Protein AF-A0A1Y0ESH5-F1 (afdb_monomer_lite)

Sequence (210 aa):
MLKWALSPWRKRRAARRKAGRTADYRLARDRNHALALAHPMAFHAVAGGFADRPLMQLDDGLVQLLRPLTLHHFGLRTDLSESAIHQQLPRLVKTRWFSQDLDQLTPADAPRDAMAFACARAAFFVRCAALLGWIDEALQWEVLALNASRARDCFSSWDDFAHAYVRGRNQWVDAGRSDALGHRIQDADLAKWLQAGWHPWGKWRWDEGR

pLDDT: mean 84.71, std 16.87, range [34.91, 98.25]

Foldseek 3Di:
DDDPPPDPVVVVVVVVQLQQFVVQQDDPQLLSLLLLLQQVLCSQQPRRALRNDPEDQDDPVSCVRLQCQLCVQLVHHSPDDLVVLLVPVLVSLQPPLQCGQVVPDDPPDDNLLLLSQSLNVSSVSLSSCVNNVSDDPVSSVVSSSVSLVSLVVSAPWLLRSLVSPLSSVVVCVVVVHDDPRDDRDDVVVS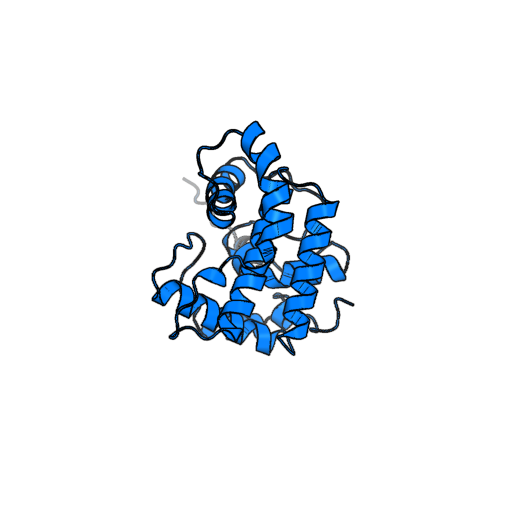VCQLCDCGRCRNNPTSPSSD

Secondary structure (DSSP, 8-state):
-------HHHHHHHHHHHS--GGG--S-HHHHHHHHTTHHHHHHH-SS-TTT-S-----HHHHHHHHHHHHHHTT--TT--HHHHHHHHHHHHHHHTTTTTTTT--TTS-HHHHHHHHHHHHHHHHHHHHHTTSS-HHHHHHHHHHHHHHHHHH-SSHHHHHHHHHHHHHHHHHTT---TT--PPPHHHHHHHHH-TTSHHHHS-GGGG-

Radius of gyration: 17.49 Å; chains: 1; bounding box: 47×38×56 Å

Organism: NCBI:txid1082851

Structure (mmCIF, N/CA/C/O backbone):
data_AF-A0A1Y0ESH5-F1
#
_entry.id   AF-A0A1Y0ESH5-F1
#
loop_
_atom_site.group_PDB
_atom_site.id
_atom_site.type_symbol
_atom_site.label_atom_id
_atom_site.label_alt_id
_atom_site.label_comp_id
_atom_site.label_asym_id
_atom_site.label_entity_id
_atom_site.label_seq_id
_atom_site.pdbx_PDB_ins_code
_atom_site.Cartn_x
_atom_site.Cartn_y
_atom_site.Cartn_z
_atom_site.occupancy
_atom_site.B_iso_or_equiv
_atom_site.auth_seq_id
_atom_site.auth_comp_id
_atom_site.auth_asym_id
_atom_site.auth_atom_id
_atom_site.pdbx_PDB_model_num
ATOM 1 N N . MET A 1 1 ? 31.189 1.566 38.622 1.00 36.16 1 MET A N 1
ATOM 2 C CA . MET A 1 1 ? 30.515 1.722 37.310 1.00 36.16 1 MET A CA 1
ATOM 3 C C . MET A 1 1 ? 30.591 0.406 36.535 1.00 36.16 1 MET A C 1
ATOM 5 O O . MET A 1 1 ? 31.599 0.149 35.892 1.00 36.16 1 MET A O 1
ATOM 9 N N . LEU A 1 2 ? 29.572 -0.458 36.621 1.00 34.91 2 LEU A N 1
ATOM 10 C CA . LEU A 1 2 ? 29.529 -1.723 35.869 1.00 34.91 2 LEU A CA 1
ATOM 11 C C . LEU A 1 2 ? 28.805 -1.504 34.530 1.00 34.91 2 LEU A C 1
ATOM 13 O O . LEU A 1 2 ? 27.587 -1.333 34.496 1.00 34.91 2 LEU A O 1
ATOM 17 N N . LYS A 1 3 ? 29.552 -1.496 33.420 1.00 35.03 3 LYS A N 1
ATOM 18 C CA . LYS A 1 3 ? 28.986 -1.481 32.064 1.00 35.03 3 LYS A CA 1
ATOM 19 C C . LYS A 1 3 ? 28.459 -2.881 31.737 1.00 35.03 3 LYS A C 1
ATOM 21 O O . LYS A 1 3 ? 29.236 -3.787 31.451 1.00 35.03 3 LYS A O 1
ATOM 26 N N . TRP A 1 4 ? 27.141 -3.063 31.769 1.00 41.31 4 TRP A N 1
ATOM 27 C CA . TRP A 1 4 ? 26.486 -4.281 31.289 1.00 41.31 4 TRP A CA 1
ATOM 28 C C . TRP A 1 4 ? 26.643 -4.402 29.767 1.00 41.31 4 TRP A C 1
ATOM 30 O O . TRP A 1 4 ? 25.851 -3.868 28.990 1.00 41.31 4 TRP A O 1
ATOM 40 N N . ALA A 1 5 ? 27.668 -5.124 29.317 1.00 49.03 5 ALA A N 1
ATOM 41 C CA . ALA A 1 5 ? 27.760 -5.571 27.936 1.00 49.03 5 ALA A CA 1
ATOM 42 C C . ALA A 1 5 ? 26.697 -6.658 27.701 1.00 49.03 5 ALA A C 1
ATOM 44 O O . ALA A 1 5 ? 26.847 -7.805 28.118 1.00 49.03 5 ALA A O 1
ATOM 45 N N . LEU A 1 6 ? 25.586 -6.297 27.050 1.00 48.94 6 LEU A N 1
ATOM 46 C CA . LEU A 1 6 ? 24.564 -7.262 26.638 1.00 48.94 6 LEU A CA 1
ATOM 47 C C . LEU A 1 6 ? 25.207 -8.375 25.801 1.00 48.94 6 LEU A C 1
ATOM 49 O O . LEU A 1 6 ? 25.839 -8.094 24.777 1.00 48.94 6 LEU A O 1
ATOM 53 N N . SER A 1 7 ? 25.019 -9.629 26.231 1.00 49.53 7 SER A N 1
ATOM 54 C CA . SER A 1 7 ? 25.640 -10.783 25.581 1.00 49.53 7 SER A CA 1
ATOM 55 C C . SER A 1 7 ? 25.286 -10.843 24.084 1.00 49.53 7 SER A C 1
ATOM 57 O O . SER A 1 7 ? 24.174 -10.459 23.688 1.00 49.53 7 SER A O 1
ATOM 59 N N . PRO A 1 8 ? 26.183 -11.363 23.227 1.00 50.06 8 PRO A N 1
ATOM 60 C CA . PRO A 1 8 ? 25.947 -11.496 21.787 1.00 50.06 8 PRO A CA 1
ATOM 61 C C . PRO A 1 8 ? 24.644 -12.233 21.441 1.00 50.06 8 PRO A C 1
ATOM 63 O O . PRO A 1 8 ? 24.054 -11.997 20.389 1.00 50.06 8 PRO A O 1
ATOM 66 N N . TRP A 1 9 ? 24.164 -13.099 22.337 1.00 39.28 9 TRP A N 1
ATOM 67 C CA . TRP A 1 9 ? 22.899 -13.814 22.200 1.00 39.28 9 TRP A CA 1
ATOM 68 C C . TRP A 1 9 ? 21.677 -12.910 22.418 1.00 39.28 9 TRP A C 1
ATOM 70 O O . TRP A 1 9 ? 20.707 -13.007 21.669 1.00 39.28 9 TRP A O 1
ATOM 80 N N . ARG A 1 10 ? 21.732 -11.964 23.368 1.00 44.75 10 ARG A N 1
ATOM 81 C CA . ARG A 1 10 ? 20.676 -10.954 23.562 1.00 44.75 10 ARG A CA 1
ATOM 82 C C . ARG A 1 10 ? 20.655 -9.930 22.428 1.00 44.75 10 ARG A C 1
ATOM 84 O O . ARG A 1 10 ? 19.570 -9.574 21.985 1.00 44.75 10 ARG A O 1
ATOM 91 N N . LYS A 1 11 ? 21.818 -9.543 21.887 1.00 47.09 11 LYS A N 1
ATOM 92 C CA . LYS A 1 11 ? 21.907 -8.714 20.667 1.00 47.09 11 LYS A CA 1
ATOM 93 C C . LYS A 1 11 ? 21.340 -9.438 19.446 1.00 47.09 11 LYS A C 1
ATOM 95 O O . LYS A 1 11 ? 20.522 -8.866 18.737 1.00 47.09 11 LYS A O 1
ATOM 100 N N . ARG A 1 12 ? 21.672 -10.723 19.255 1.00 45.28 12 ARG A N 1
ATOM 101 C CA . ARG A 1 12 ? 21.051 -11.566 18.220 1.00 45.28 12 ARG A CA 1
ATOM 102 C C . ARG A 1 12 ? 19.547 -11.704 18.436 1.00 45.28 12 ARG A C 1
ATOM 104 O O . ARG A 1 12 ? 18.806 -11.571 17.482 1.00 45.28 12 ARG A O 1
ATOM 111 N N . ARG A 1 13 ? 19.059 -11.908 19.660 1.00 37.94 13 ARG A N 1
ATOM 112 C CA . ARG A 1 13 ? 17.619 -12.003 19.964 1.00 37.94 13 ARG A CA 1
ATOM 113 C C . ARG A 1 13 ? 16.874 -10.672 19.775 1.00 37.94 13 ARG A C 1
ATOM 115 O O . ARG A 1 13 ? 15.749 -10.689 19.293 1.00 37.94 13 ARG A O 1
ATOM 122 N N . ALA A 1 14 ? 17.496 -9.538 20.092 1.00 41.44 14 ALA A N 1
ATOM 123 C CA . ALA A 1 14 ? 16.955 -8.203 19.838 1.00 41.44 14 ALA A CA 1
ATOM 124 C C . ALA A 1 14 ? 16.938 -7.873 18.335 1.00 41.44 14 ALA A C 1
ATOM 126 O O . ALA A 1 14 ? 15.909 -7.453 17.823 1.00 41.44 14 ALA A O 1
ATOM 127 N N . ALA A 1 15 ? 18.013 -8.183 17.602 1.00 41.38 15 ALA A N 1
ATOM 128 C CA . ALA A 1 15 ? 18.045 -8.117 16.138 1.00 41.38 15 ALA A CA 1
ATOM 129 C C . ALA A 1 15 ? 17.024 -9.077 15.502 1.00 41.38 15 ALA A C 1
ATOM 131 O O . ALA A 1 15 ? 16.392 -8.756 14.504 1.00 41.38 15 ALA A O 1
ATOM 132 N N . ARG A 1 16 ? 16.793 -10.240 16.126 1.00 42.62 16 ARG A N 1
ATOM 133 C CA . ARG A 1 16 ? 15.784 -11.216 15.708 1.00 42.62 16 ARG A CA 1
ATOM 134 C C . ARG A 1 16 ? 14.344 -10.764 15.987 1.00 42.62 16 ARG A C 1
ATOM 136 O O . ARG A 1 16 ? 13.496 -11.130 15.184 1.00 42.62 16 ARG A O 1
ATOM 143 N N . ARG A 1 17 ? 14.090 -9.991 17.056 1.00 45.50 17 ARG A N 1
ATOM 144 C CA . ARG A 1 17 ? 12.809 -9.301 17.346 1.00 45.50 17 ARG A CA 1
ATOM 145 C C . ARG A 1 17 ? 12.574 -8.088 16.444 1.00 45.50 17 ARG A C 1
ATOM 147 O O . ARG A 1 17 ? 11.432 -7.705 16.261 1.00 45.50 17 ARG A O 1
ATOM 154 N N . LYS A 1 18 ? 13.641 -7.495 15.900 1.00 46.09 18 LYS A N 1
ATOM 155 C CA . LYS A 1 18 ? 13.567 -6.421 14.901 1.00 46.09 18 LYS A CA 1
ATOM 156 C C . LYS A 1 18 ? 13.309 -6.941 13.485 1.00 46.09 18 LYS A C 1
ATOM 158 O O . LYS A 1 18 ? 12.949 -6.162 12.619 1.00 46.09 18 LYS A O 1
ATOM 163 N N . ALA A 1 19 ? 13.502 -8.240 13.248 1.00 43.22 19 ALA A N 1
ATOM 164 C CA . ALA A 1 19 ? 13.081 -8.867 12.007 1.00 43.22 19 ALA A CA 1
ATOM 165 C C . ALA A 1 19 ? 11.552 -8.991 12.043 1.00 43.22 19 ALA A C 1
ATOM 167 O O . ALA A 1 19 ? 11.063 -9.855 12.761 1.00 43.22 19 ALA A O 1
ATOM 168 N N . GLY A 1 20 ? 10.832 -8.137 11.311 1.00 51.59 20 GLY A N 1
ATOM 169 C CA . GLY A 1 20 ? 9.452 -8.391 10.908 1.00 51.59 20 GLY A CA 1
ATOM 170 C C . GLY A 1 20 ? 9.449 -9.639 10.034 1.00 51.59 20 GLY A C 1
ATOM 171 O O . GLY A 1 20 ? 9.825 -9.581 8.869 1.00 51.59 20 GLY A O 1
ATOM 172 N N . ARG A 1 21 ? 9.170 -10.804 10.612 1.00 68.50 21 ARG A N 1
ATOM 173 C CA . ARG A 1 21 ? 9.252 -12.081 9.891 1.00 68.50 21 ARG A CA 1
ATOM 174 C C . ARG A 1 21 ? 7.883 -12.462 9.375 1.00 68.50 21 ARG A C 1
ATOM 176 O O . ARG A 1 21 ? 6.865 -12.094 9.945 1.00 68.50 21 ARG A O 1
ATOM 183 N N . THR A 1 22 ? 7.860 -13.402 8.443 1.00 73.31 22 THR A N 1
ATOM 184 C CA . THR A 1 22 ? 6.682 -14.244 8.182 1.00 73.31 22 THR A CA 1
ATOM 185 C C . THR A 1 22 ? 6.046 -14.852 9.445 1.00 73.31 22 THR A C 1
ATOM 187 O O . THR A 1 22 ? 4.876 -15.198 9.412 1.00 73.31 22 THR A O 1
ATOM 190 N N . ALA A 1 23 ? 6.772 -14.964 10.567 1.00 74.00 23 ALA A N 1
ATOM 191 C CA . ALA A 1 23 ? 6.237 -15.416 11.859 1.00 74.00 23 ALA A CA 1
ATOM 192 C C . ALA A 1 23 ? 5.317 -14.395 12.566 1.00 74.00 23 ALA A C 1
ATOM 194 O O . ALA A 1 23 ? 4.588 -14.768 13.489 1.00 74.00 23 ALA A O 1
ATOM 195 N N . ASP A 1 24 ? 5.360 -13.131 12.143 1.00 77.00 24 ASP A N 1
ATOM 196 C CA . ASP A 1 24 ? 4.517 -12.056 12.669 1.00 77.00 24 ASP A CA 1
ATOM 197 C C . ASP A 1 24 ? 3.198 -11.946 11.896 1.00 77.00 24 ASP A C 1
ATOM 199 O O . ASP A 1 24 ? 2.354 -11.143 12.255 1.00 77.00 24 ASP A O 1
ATOM 203 N N . TYR A 1 25 ? 3.005 -12.751 10.849 1.00 83.62 25 TYR A N 1
ATOM 204 C CA . TYR A 1 25 ? 1.760 -12.842 10.096 1.00 83.62 25 TYR A CA 1
ATOM 205 C C . TYR A 1 25 ? 0.882 -13.935 10.696 1.00 83.62 25 TYR A C 1
ATOM 207 O O . TYR A 1 25 ? 1.093 -15.124 10.448 1.00 83.62 25 TYR A O 1
ATOM 215 N N . ARG A 1 26 ? -0.083 -13.532 11.526 1.00 84.06 26 ARG A N 1
ATOM 216 C CA . ARG A 1 26 ? -0.935 -14.452 12.302 1.00 84.06 26 ARG A CA 1
ATOM 217 C C . ARG A 1 26 ? -2.421 -14.352 11.965 1.00 84.06 26 ARG A C 1
ATOM 219 O O . ARG A 1 26 ? -3.248 -14.903 12.685 1.00 84.06 26 ARG A O 1
ATOM 226 N N . LEU A 1 27 ? -2.767 -13.657 10.883 1.00 86.88 27 LEU A N 1
ATOM 227 C CA . LEU A 1 27 ? -4.141 -13.569 10.391 1.00 86.88 27 LEU A CA 1
ATOM 228 C C . LEU A 1 27 ? -4.463 -14.734 9.442 1.00 86.88 27 LEU A C 1
ATOM 230 O O . LEU A 1 27 ? -3.626 -15.606 9.192 1.00 86.88 27 LEU A O 1
ATOM 234 N N . ALA A 1 28 ? -5.681 -14.735 8.899 1.00 90.44 28 ALA A N 1
ATOM 235 C CA . ALA A 1 28 ? -6.048 -15.611 7.791 1.00 90.44 28 ALA A CA 1
ATOM 236 C C . ALA A 1 28 ? -5.108 -15.407 6.586 1.00 90.44 28 ALA A C 1
ATOM 238 O O . ALA A 1 28 ? -4.476 -14.357 6.431 1.00 90.44 28 ALA A O 1
ATOM 239 N N . ARG A 1 29 ? -4.964 -16.447 5.760 1.00 90.38 29 ARG A N 1
ATOM 240 C CA . ARG A 1 29 ? -3.934 -16.502 4.714 1.00 90.38 29 ARG A CA 1
ATOM 241 C C . ARG A 1 29 ? -4.090 -15.386 3.677 1.00 90.38 29 ARG A C 1
ATOM 243 O O . ARG A 1 29 ? -3.109 -14.725 3.353 1.00 90.38 29 ARG A O 1
ATOM 250 N N . ASP A 1 30 ? -5.310 -15.155 3.218 1.00 92.06 30 ASP A N 1
ATOM 251 C CA . ASP A 1 30 ? -5.708 -14.068 2.320 1.00 92.06 30 ASP A CA 1
ATOM 252 C C . ASP A 1 30 ? -5.348 -12.684 2.892 1.00 92.06 30 ASP A C 1
ATOM 254 O O . ASP A 1 30 ? -4.693 -11.878 2.228 1.00 92.06 30 ASP A O 1
ATOM 258 N N . ARG A 1 31 ? -5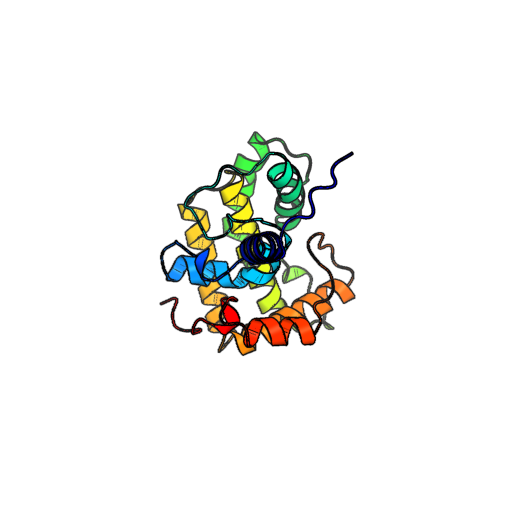.675 -12.439 4.166 1.00 93.38 31 ARG A N 1
ATOM 259 C CA . ARG A 1 31 ? -5.377 -11.189 4.882 1.00 93.38 31 ARG A CA 1
ATOM 260 C C . ARG A 1 31 ? -3.877 -10.963 5.022 1.00 93.38 31 ARG A C 1
ATOM 262 O O . ARG A 1 31 ? -3.377 -9.869 4.764 1.00 93.38 31 ARG A O 1
ATOM 269 N N . ASN A 1 32 ? -3.147 -12.010 5.397 1.00 92.06 32 ASN A N 1
ATOM 270 C CA . ASN A 1 32 ? -1.692 -11.979 5.474 1.00 92.06 32 ASN A CA 1
ATOM 271 C C . ASN A 1 32 ? -1.068 -11.662 4.113 1.00 92.06 32 ASN A C 1
ATOM 273 O O . ASN A 1 32 ? -0.143 -10.857 4.037 1.00 92.06 32 ASN A O 1
ATOM 277 N N . HIS A 1 33 ? -1.589 -12.260 3.043 1.00 93.44 33 HIS A N 1
ATOM 278 C CA . HIS A 1 33 ? -1.112 -12.030 1.687 1.00 93.44 33 HIS A CA 1
ATOM 279 C C . HIS A 1 33 ? -1.371 -10.587 1.226 1.00 93.44 33 HIS A C 1
ATOM 281 O O . HIS A 1 33 ? -0.468 -9.942 0.698 1.00 93.44 33 HIS A O 1
ATOM 287 N N . ALA A 1 34 ? -2.557 -10.038 1.503 1.00 95.56 34 ALA A N 1
ATOM 288 C CA . ALA A 1 34 ? -2.872 -8.639 1.210 1.00 95.56 34 ALA A CA 1
ATOM 289 C C . ALA A 1 34 ? -1.937 -7.667 1.952 1.00 95.56 34 ALA A C 1
ATOM 291 O O . ALA A 1 34 ? -1.430 -6.710 1.369 1.00 95.56 34 ALA A O 1
ATOM 292 N N . LEU A 1 35 ? -1.643 -7.944 3.226 1.00 93.88 35 LEU A N 1
ATOM 293 C CA . LEU A 1 35 ? -0.699 -7.152 4.017 1.00 93.88 35 LEU A CA 1
ATOM 294 C C . LEU A 1 35 ? 0.765 -7.362 3.596 1.00 93.88 35 LEU A C 1
ATOM 296 O O . LEU A 1 35 ? 1.597 -6.478 3.792 1.00 93.88 35 LEU A O 1
ATOM 300 N N . ALA A 1 36 ? 1.123 -8.500 3.004 1.00 94.12 36 ALA A N 1
ATOM 301 C CA . ALA A 1 36 ? 2.486 -8.729 2.528 1.00 94.12 36 ALA A CA 1
ATOM 302 C C . ALA A 1 36 ? 2.904 -7.762 1.414 1.00 94.12 36 ALA A C 1
ATOM 304 O O . ALA A 1 36 ? 4.093 -7.468 1.314 1.00 94.12 36 ALA A O 1
ATOM 305 N N . LEU A 1 37 ? 1.965 -7.183 0.656 1.00 95.69 37 LEU A N 1
ATOM 306 C CA . LEU A 1 37 ? 2.258 -6.125 -0.324 1.00 95.69 37 LEU A CA 1
ATOM 307 C C . LEU A 1 37 ? 2.992 -4.927 0.300 1.00 95.69 37 LEU A C 1
ATOM 309 O O . LEU A 1 37 ? 3.840 -4.315 -0.337 1.00 95.69 37 LEU A O 1
ATOM 313 N N . ALA A 1 38 ? 2.690 -4.610 1.559 1.00 93.75 38 ALA A N 1
ATOM 314 C CA . ALA A 1 38 ? 3.258 -3.481 2.287 1.00 93.75 38 ALA A CA 1
ATOM 315 C C . ALA A 1 38 ? 4.469 -3.852 3.156 1.00 93.75 38 ALA A C 1
ATOM 317 O O . ALA A 1 38 ? 4.925 -3.015 3.937 1.00 93.75 38 ALA A O 1
ATOM 318 N N . HIS A 1 39 ? 4.981 -5.089 3.080 1.00 89.81 39 HIS A N 1
ATOM 319 C CA . HIS A 1 39 ? 5.937 -5.591 4.071 1.00 89.81 39 HIS A CA 1
ATOM 320 C C . HIS A 1 39 ? 7.172 -4.696 4.262 1.00 89.81 39 HIS A C 1
ATOM 322 O O . HIS A 1 39 ? 7.458 -4.375 5.417 1.00 89.81 39 HIS A O 1
ATOM 328 N N . PRO A 1 40 ? 7.870 -4.218 3.210 1.00 87.25 40 PRO A N 1
ATOM 329 C CA . PRO A 1 40 ? 9.021 -3.341 3.419 1.00 87.25 40 PRO A CA 1
ATOM 330 C C . PRO A 1 40 ? 8.657 -2.036 4.132 1.00 87.25 40 PRO A C 1
ATOM 332 O O . PRO A 1 40 ? 9.375 -1.601 5.028 1.00 87.25 40 PRO A O 1
ATOM 335 N N . MET A 1 41 ? 7.507 -1.438 3.809 1.00 86.00 41 MET A N 1
ATOM 336 C CA . MET A 1 41 ? 7.043 -0.215 4.475 1.00 86.00 41 MET A CA 1
ATOM 337 C C . MET A 1 41 ? 6.709 -0.474 5.946 1.00 86.00 41 MET A C 1
ATOM 339 O O . MET A 1 41 ? 7.160 0.250 6.834 1.00 86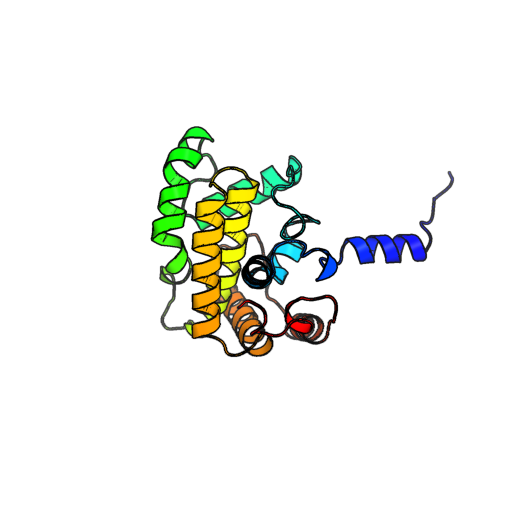.00 41 MET A O 1
ATOM 343 N N . ALA A 1 42 ? 5.962 -1.546 6.213 1.00 81.81 42 ALA A N 1
ATOM 344 C CA . ALA A 1 42 ? 5.594 -1.959 7.560 1.00 81.81 42 ALA A CA 1
ATOM 345 C C . ALA A 1 42 ? 6.820 -2.271 8.423 1.00 81.81 42 ALA A C 1
ATOM 347 O O . ALA A 1 42 ? 6.870 -1.864 9.580 1.00 81.81 42 ALA A O 1
ATOM 348 N N . PHE A 1 43 ? 7.825 -2.933 7.851 1.00 73.38 43 PHE A N 1
ATOM 349 C CA . PHE A 1 43 ? 9.073 -3.269 8.526 1.00 73.38 43 PHE A CA 1
ATOM 350 C C . PHE A 1 43 ? 9.819 -2.031 9.041 1.00 73.38 43 PHE A C 1
ATOM 352 O O . PHE A 1 43 ? 10.376 -2.052 10.140 1.00 73.38 43 PHE A O 1
ATOM 359 N N . HIS A 1 44 ? 9.822 -0.948 8.262 1.00 64.56 44 HIS A N 1
ATOM 360 C CA . HIS A 1 44 ? 10.503 0.288 8.637 1.00 64.56 44 HIS A CA 1
ATOM 361 C C . HIS A 1 44 ? 9.679 1.171 9.580 1.00 64.56 44 HIS A C 1
ATOM 363 O O . HIS A 1 44 ? 10.263 1.846 10.427 1.00 64.56 44 HIS A O 1
ATOM 369 N N . ALA A 1 45 ? 8.350 1.156 9.453 1.00 63.62 45 ALA A N 1
ATOM 370 C CA . ALA A 1 45 ? 7.473 2.111 10.127 1.00 63.62 45 ALA A CA 1
ATOM 371 C C . ALA A 1 45 ? 6.759 1.565 11.375 1.00 63.62 45 ALA A C 1
ATOM 373 O O . ALA A 1 45 ? 6.412 2.340 12.262 1.00 63.62 45 ALA A O 1
ATOM 374 N N . VAL A 1 46 ? 6.509 0.253 11.458 1.00 64.50 46 VAL A N 1
ATOM 375 C CA . VAL A 1 46 ? 5.620 -0.352 12.465 1.00 64.50 46 VAL A CA 1
ATOM 376 C C . VAL A 1 46 ? 6.315 -1.530 13.148 1.00 64.50 46 VAL A C 1
ATOM 378 O O . VAL A 1 46 ? 6.397 -2.637 12.613 1.00 64.50 46 VAL A O 1
ATOM 381 N N . ALA A 1 47 ? 6.784 -1.327 14.379 1.00 60.97 47 ALA A N 1
ATOM 382 C CA . ALA A 1 47 ? 7.385 -2.400 15.163 1.00 60.97 47 ALA A CA 1
ATOM 383 C C . ALA A 1 47 ? 6.311 -3.367 15.709 1.00 60.97 47 ALA A C 1
ATOM 385 O O . ALA A 1 47 ? 5.604 -3.050 16.658 1.00 60.97 47 ALA A O 1
ATOM 386 N N . GLY A 1 48 ? 6.231 -4.580 15.146 1.00 56.25 48 GLY A N 1
ATOM 387 C CA . GLY A 1 48 ? 5.609 -5.740 15.806 1.00 56.25 48 GLY A CA 1
ATOM 388 C C . GLY A 1 48 ? 4.075 -5.810 15.846 1.00 56.25 48 GLY A C 1
ATOM 389 O O . GLY A 1 48 ? 3.545 -6.467 16.736 1.00 56.25 48 GLY A O 1
ATOM 390 N N . GLY A 1 49 ? 3.356 -5.180 14.907 1.00 59.72 49 GLY A N 1
ATOM 391 C CA . GLY A 1 49 ? 1.881 -5.161 14.945 1.00 59.72 49 GLY A CA 1
ATOM 392 C C . GLY A 1 49 ? 1.144 -5.147 13.606 1.00 59.72 49 GLY A C 1
ATOM 393 O O . GLY A 1 49 ? -0.072 -5.317 13.585 1.00 59.72 49 GLY A O 1
ATOM 394 N N . PHE A 1 50 ? 1.847 -4.989 12.481 1.00 75.44 50 PHE A N 1
ATOM 395 C CA . PHE A 1 50 ? 1.197 -4.801 11.180 1.00 75.44 50 PHE A CA 1
ATOM 396 C C . PHE A 1 50 ? 0.316 -5.998 10.769 1.00 75.44 50 PHE A C 1
ATOM 398 O O . PHE A 1 50 ? -0.820 -5.797 10.337 1.00 75.44 50 PHE A O 1
ATOM 405 N N . ALA A 1 51 ? 0.796 -7.229 10.996 1.00 72.75 51 ALA A N 1
ATOM 406 C CA . ALA A 1 51 ? 0.117 -8.477 10.625 1.00 72.75 51 ALA A CA 1
ATOM 407 C C . ALA A 1 51 ? -0.073 -9.491 11.782 1.00 72.75 51 ALA A C 1
ATOM 409 O O . ALA A 1 51 ? -0.501 -10.620 11.542 1.00 72.75 51 ALA A O 1
ATOM 410 N N . ASP A 1 52 ? 0.236 -9.109 13.031 1.00 66.62 52 ASP A N 1
ATOM 411 C CA . ASP A 1 52 ? 0.270 -10.042 14.179 1.00 66.62 52 ASP A CA 1
ATOM 412 C C . ASP A 1 52 ? -1.105 -10.189 14.857 1.00 66.62 52 ASP A C 1
ATOM 414 O O . ASP A 1 52 ? -1.461 -11.268 15.322 1.00 66.62 52 ASP A O 1
ATOM 418 N N . ARG A 1 53 ? -1.931 -9.135 14.923 1.00 59.47 53 ARG A N 1
ATOM 419 C CA . ARG A 1 53 ? -3.165 -9.178 15.733 1.00 59.47 53 ARG A CA 1
ATOM 420 C C . ARG A 1 53 ? -4.353 -8.439 15.113 1.00 59.47 53 ARG A C 1
ATOM 422 O O . ARG A 1 53 ? -4.135 -7.520 14.320 1.00 59.47 53 ARG A O 1
ATOM 429 N N . PRO A 1 54 ? -5.596 -8.799 15.507 1.00 54.91 54 PRO A N 1
ATOM 430 C CA . PRO A 1 54 ? -6.808 -8.096 15.092 1.00 54.91 54 PRO A CA 1
ATOM 431 C C . PRO A 1 54 ? -6.714 -6.583 15.316 1.00 54.91 54 PRO A C 1
ATOM 433 O O . PRO A 1 54 ? -6.857 -5.852 14.346 1.00 54.91 54 PRO A O 1
ATOM 436 N N . LEU A 1 55 ? -6.321 -6.123 16.512 1.00 55.09 55 LEU A N 1
ATOM 437 C CA . LEU A 1 55 ? -5.978 -4.725 16.806 1.00 55.09 55 LEU A CA 1
ATOM 438 C C . LEU A 1 55 ? -4.941 -4.673 17.939 1.00 55.09 55 LEU A C 1
ATOM 440 O O . LEU A 1 55 ? -5.194 -5.110 19.061 1.00 55.09 55 LEU A O 1
ATOM 444 N N . MET A 1 56 ? -3.746 -4.174 17.634 1.00 56.78 56 MET A N 1
ATOM 445 C CA . MET A 1 56 ? -2.776 -3.750 18.644 1.00 56.78 56 MET A CA 1
ATOM 446 C C . MET A 1 56 ? -3.216 -2.382 19.180 1.00 56.78 56 MET A C 1
ATOM 448 O O . MET A 1 56 ? -3.633 -1.540 18.391 1.00 56.78 56 MET A O 1
ATOM 452 N N . GLN A 1 57 ? -3.080 -2.132 20.485 1.00 60.97 57 GLN A N 1
ATOM 453 C CA . GLN A 1 57 ? -3.025 -0.749 20.962 1.00 60.97 57 GLN A CA 1
ATOM 454 C C . GLN A 1 57 ? -1.682 -0.179 20.515 1.00 60.97 57 GLN A C 1
ATOM 456 O O . GLN A 1 57 ? -0.632 -0.617 20.992 1.00 60.97 57 GLN A O 1
ATOM 461 N N . LEU A 1 58 ? -1.721 0.713 19.526 1.00 72.12 58 LEU A N 1
ATOM 462 C CA . LEU A 1 58 ? -0.553 1.486 19.130 1.00 72.12 58 LEU A CA 1
ATOM 463 C C . LEU A 1 58 ? -0.080 2.277 20.354 1.00 72.12 58 LEU A C 1
ATOM 465 O O . LEU A 1 58 ? -0.901 2.868 21.053 1.00 72.12 58 LEU A O 1
ATOM 469 N N . ASP A 1 59 ? 1.224 2.273 20.622 1.00 79.25 59 ASP A N 1
ATOM 470 C CA . ASP A 1 59 ? 1.767 3.202 21.608 1.00 79.25 59 ASP A CA 1
ATOM 471 C C . ASP A 1 59 ? 1.664 4.648 21.094 1.00 79.25 59 ASP A C 1
ATOM 473 O O . ASP A 1 59 ? 1.589 4.892 19.885 1.00 79.25 59 ASP A O 1
ATOM 477 N N . ASP A 1 60 ? 1.664 5.613 22.016 1.00 82.88 60 ASP A N 1
ATOM 478 C CA . ASP A 1 60 ? 1.490 7.031 21.682 1.00 82.88 60 ASP A CA 1
ATOM 479 C C . ASP A 1 60 ? 2.536 7.525 20.672 1.00 82.88 60 ASP A C 1
ATOM 481 O O . ASP A 1 60 ? 2.229 8.342 19.805 1.00 82.88 60 ASP A O 1
ATOM 485 N N . GLY A 1 61 ? 3.767 7.007 20.737 1.00 84.06 61 GLY A N 1
ATOM 486 C CA . GLY A 1 61 ? 4.835 7.376 19.809 1.00 84.06 61 GLY A CA 1
ATOM 487 C C . GLY A 1 61 ? 4.526 6.947 18.377 1.00 84.06 61 GLY A C 1
ATOM 488 O O . GLY A 1 61 ? 4.688 7.726 17.435 1.00 84.06 61 GLY A O 1
ATOM 489 N N . LEU A 1 62 ? 4.028 5.725 18.206 1.00 81.31 62 LEU A N 1
ATOM 490 C CA . LEU A 1 62 ? 3.624 5.193 16.915 1.00 81.31 62 LEU A CA 1
ATOM 491 C C . LEU A 1 62 ? 2.360 5.882 16.385 1.00 81.31 62 LEU A C 1
ATOM 493 O O . LEU A 1 62 ? 2.275 6.136 15.184 1.00 81.31 62 LEU A O 1
ATOM 497 N N . VAL A 1 63 ? 1.414 6.256 17.252 1.00 87.94 63 VAL A N 1
ATOM 498 C CA . VAL A 1 63 ? 0.254 7.079 16.861 1.00 87.94 63 VAL A CA 1
ATOM 499 C C . VAL A 1 63 ? 0.705 8.437 16.319 1.00 87.94 63 VAL A C 1
ATOM 501 O O . VAL A 1 63 ? 0.276 8.833 15.233 1.00 87.94 63 VAL A O 1
ATOM 504 N N . GLN A 1 64 ? 1.603 9.128 17.028 1.00 89.25 64 GLN A N 1
ATOM 505 C CA . GLN A 1 64 ? 2.139 10.426 16.598 1.00 89.25 64 GLN A CA 1
ATOM 506 C C . GLN A 1 64 ? 2.897 10.336 15.269 1.00 89.25 64 GLN A C 1
ATOM 508 O O . GLN A 1 64 ? 2.830 11.260 14.459 1.00 89.25 64 GLN A O 1
ATOM 513 N N . LEU A 1 65 ? 3.569 9.210 15.007 1.00 87.25 65 LEU A N 1
ATOM 514 C CA . LEU A 1 65 ? 4.218 8.951 13.724 1.00 87.25 65 LEU A CA 1
ATOM 515 C C . LEU A 1 65 ? 3.199 8.700 12.602 1.00 87.25 65 LEU A C 1
ATOM 517 O O . LEU A 1 65 ? 3.274 9.320 11.543 1.00 87.25 65 LEU A O 1
ATOM 521 N N . LEU A 1 66 ? 2.259 7.773 12.804 1.00 89.31 66 LEU A N 1
ATOM 522 C CA . LEU A 1 66 ? 1.379 7.286 11.738 1.00 89.31 66 LEU A CA 1
ATOM 523 C C . LEU A 1 66 ? 0.272 8.270 11.373 1.00 89.31 66 LEU A C 1
ATOM 525 O O . LEU A 1 66 ? -0.140 8.296 10.210 1.00 89.31 66 LEU A O 1
ATOM 529 N N . ARG A 1 67 ? -0.207 9.077 12.328 1.00 94.06 67 ARG A N 1
ATOM 530 C CA . ARG A 1 67 ? -1.303 10.026 12.101 1.00 94.06 67 ARG A CA 1
ATOM 531 C C . ARG A 1 67 ? -1.046 10.944 10.900 1.00 94.06 67 ARG A C 1
ATOM 533 O O . ARG A 1 67 ? -1.824 10.875 9.945 1.00 94.06 67 ARG A O 1
ATOM 540 N N . PRO A 1 68 ? -0.013 11.811 10.907 1.00 93.88 68 PRO A N 1
ATOM 541 C CA . PRO A 1 68 ? 0.174 12.783 9.834 1.00 93.88 68 PRO A CA 1
ATOM 542 C C . PRO A 1 68 ? 0.432 12.104 8.486 1.00 93.88 68 PRO A C 1
ATOM 544 O O . PRO A 1 68 ? -0.063 12.574 7.466 1.00 93.88 68 PRO A O 1
ATOM 547 N N . LEU A 1 69 ? 1.137 10.970 8.481 1.00 92.19 69 LEU A N 1
ATOM 548 C CA . LEU A 1 69 ? 1.429 10.202 7.269 1.00 92.19 69 LEU A CA 1
ATOM 549 C C . LEU A 1 69 ? 0.160 9.638 6.630 1.00 92.19 69 LEU A C 1
ATOM 551 O O . LEU A 1 69 ? -0.034 9.743 5.420 1.00 92.19 69 LEU A O 1
ATOM 555 N N . THR A 1 70 ? -0.710 9.061 7.457 1.00 93.88 70 THR A N 1
ATOM 556 C CA . THR A 1 70 ? -1.959 8.446 7.007 1.00 93.88 70 THR A CA 1
ATOM 557 C C . THR A 1 70 ? -2.925 9.513 6.500 1.00 93.88 70 THR A C 1
ATOM 559 O O . THR A 1 70 ? -3.466 9.364 5.408 1.00 93.88 70 THR A O 1
ATOM 562 N N . LEU A 1 71 ? -3.087 10.626 7.226 1.00 95.50 71 LEU A N 1
ATOM 563 C CA . LEU A 1 71 ? -3.932 11.740 6.779 1.00 95.50 71 LEU A CA 1
ATOM 564 C C . LEU A 1 71 ? -3.429 12.334 5.462 1.00 95.50 71 LEU A C 1
ATOM 566 O O . LEU A 1 71 ? -4.210 12.476 4.523 1.00 95.50 71 LEU A O 1
ATOM 570 N N . HIS A 1 72 ? -2.125 12.601 5.366 1.00 93.19 72 HIS A N 1
ATOM 571 C CA . HIS A 1 72 ? -1.525 13.148 4.155 1.00 93.19 72 HIS A CA 1
ATOM 572 C C . HIS A 1 72 ? -1.719 12.229 2.943 1.00 93.19 72 HIS A C 1
ATOM 574 O O . HIS A 1 72 ? -2.068 12.718 1.871 1.00 93.19 72 HIS A O 1
ATOM 580 N N . HIS A 1 73 ? -1.554 10.909 3.105 1.00 92.88 73 HIS A N 1
ATOM 581 C CA . HIS A 1 73 ? -1.772 9.954 2.016 1.00 92.88 73 HIS A CA 1
ATOM 582 C C . HIS A 1 73 ? -3.186 10.066 1.437 1.00 92.88 73 HIS A C 1
ATOM 584 O O . HIS A 1 73 ? -3.324 10.150 0.222 1.00 92.88 73 HIS A O 1
ATOM 590 N N . PHE A 1 74 ? -4.214 10.156 2.287 1.00 93.94 74 PHE A N 1
ATOM 591 C CA . PHE A 1 74 ? -5.610 10.322 1.858 1.00 93.94 74 PHE A CA 1
ATOM 592 C C . PHE A 1 74 ? -5.996 11.769 1.499 1.00 93.94 74 PHE A C 1
ATOM 594 O O . PHE A 1 74 ? -7.178 12.063 1.319 1.00 93.94 74 PHE A O 1
ATOM 601 N N . GLY A 1 75 ? -5.025 12.683 1.392 1.00 92.50 75 GLY A N 1
ATOM 602 C CA . GLY A 1 75 ? -5.257 14.082 1.024 1.00 92.50 75 GLY A CA 1
ATOM 603 C C . GLY A 1 75 ? -5.962 14.907 2.105 1.00 92.50 75 GLY A C 1
ATOM 604 O O . GLY A 1 75 ? -6.529 15.957 1.805 1.00 92.50 75 GLY A O 1
ATOM 605 N N . LEU A 1 76 ? -5.950 14.444 3.356 1.00 95.25 76 LEU A N 1
ATOM 606 C CA . LEU A 1 76 ? -6.498 15.160 4.502 1.00 95.25 76 LEU A CA 1
ATOM 607 C C . LEU A 1 76 ? -5.432 16.041 5.159 1.00 95.25 76 LEU A C 1
ATOM 609 O O . LEU A 1 76 ? -4.240 15.721 5.168 1.00 95.25 76 LEU A O 1
ATOM 613 N N . ARG A 1 77 ? -5.869 17.150 5.766 1.00 95.31 77 ARG A N 1
ATOM 614 C CA . ARG A 1 77 ? -4.979 17.980 6.587 1.00 95.31 77 ARG A CA 1
ATOM 615 C C . ARG A 1 77 ? -4.558 17.205 7.836 1.00 95.31 77 ARG A C 1
ATOM 617 O O . ARG A 1 77 ? -5.361 16.492 8.435 1.00 95.31 77 ARG A O 1
ATOM 624 N N . THR A 1 78 ? -3.309 17.376 8.254 1.00 93.06 78 THR A N 1
ATOM 625 C CA . THR A 1 78 ? -2.728 16.651 9.395 1.00 93.06 78 THR A CA 1
ATOM 626 C C . THR A 1 78 ? -3.232 17.144 10.758 1.00 93.06 78 THR A C 1
ATOM 628 O O . THR A 1 78 ? -3.077 16.441 11.755 1.00 93.06 78 THR A O 1
ATOM 631 N N . ASP A 1 79 ? -3.867 18.320 10.792 1.00 93.88 79 ASP A N 1
ATOM 632 C CA . ASP A 1 79 ? -4.404 18.995 11.978 1.00 93.88 79 ASP A CA 1
ATOM 633 C C . ASP A 1 79 ? -5.906 18.741 12.222 1.00 93.88 79 ASP A C 1
ATOM 635 O O . ASP A 1 79 ? -6.496 19.356 13.110 1.00 93.88 79 ASP A O 1
ATOM 639 N N . LEU A 1 80 ? -6.550 17.868 11.434 1.00 95.88 80 LEU A N 1
ATOM 640 C CA . LEU A 1 80 ? -7.972 17.561 11.610 1.00 95.88 80 LEU A CA 1
ATOM 641 C C . LEU A 1 80 ? -8.261 16.968 12.996 1.00 95.88 80 LEU A C 1
ATOM 643 O O . LEU A 1 80 ? -7.468 16.193 13.538 1.00 95.88 80 LEU A O 1
ATOM 647 N N . SER A 1 81 ? -9.438 17.295 13.541 1.00 97.00 81 SER A N 1
ATOM 648 C CA . SER A 1 81 ? -9.964 16.665 14.756 1.00 97.00 81 SER A CA 1
ATOM 649 C C . SER A 1 81 ? -10.328 15.198 14.508 1.00 97.00 81 SER A C 1
ATOM 651 O O . SER A 1 81 ? -10.704 14.834 13.394 1.00 97.00 81 SER A O 1
ATOM 653 N N . GLU A 1 82 ? -10.312 14.365 15.557 1.00 96.12 82 GLU A N 1
ATOM 654 C CA . GLU A 1 82 ? -10.770 12.964 15.463 1.00 96.12 82 GLU A CA 1
ATOM 655 C C . GLU A 1 82 ? -12.164 12.856 14.844 1.00 96.12 82 GLU A C 1
ATOM 657 O O . GLU A 1 82 ? -12.385 12.074 13.922 1.00 96.12 82 GLU A O 1
ATOM 662 N N . SER A 1 83 ? -13.101 13.694 15.296 1.00 97.12 83 SER A N 1
ATOM 663 C CA . SER A 1 83 ? -14.474 13.700 14.787 1.00 97.12 83 SER A CA 1
ATOM 664 C C . SER A 1 83 ? -14.542 13.950 13.278 1.00 97.12 83 SER A C 1
ATOM 666 O O . SER A 1 83 ? -15.296 13.273 12.581 1.00 97.12 83 SER A O 1
ATOM 668 N N . ALA A 1 84 ? -13.732 14.873 12.754 1.00 97.56 84 ALA A N 1
ATOM 669 C CA . ALA A 1 84 ? -13.675 15.158 11.325 1.00 97.56 84 ALA A CA 1
ATOM 670 C C . ALA A 1 84 ? -13.036 14.004 10.539 1.00 97.56 84 ALA A C 1
ATOM 672 O O . ALA A 1 84 ? -13.500 13.681 9.446 1.00 97.56 84 ALA A O 1
ATOM 673 N N . ILE A 1 85 ? -12.012 13.351 11.100 1.00 98.12 85 ILE A N 1
ATOM 674 C CA . ILE A 1 85 ? -11.367 12.186 10.483 1.00 98.12 85 ILE A CA 1
ATOM 675 C C . ILE A 1 85 ? -12.369 11.036 10.352 1.00 98.12 85 ILE A C 1
ATOM 677 O O . ILE A 1 85 ? -12.552 10.518 9.251 1.00 98.12 85 ILE A O 1
ATOM 681 N N . HIS A 1 86 ? -13.086 10.700 11.428 1.00 97.56 86 HIS A N 1
ATOM 682 C CA . HIS A 1 86 ? -14.112 9.653 11.418 1.00 97.56 86 HIS A CA 1
ATOM 683 C C . HIS A 1 86 ? -15.267 9.940 10.445 1.00 97.56 86 HIS A C 1
ATOM 685 O O . HIS A 1 86 ? -15.847 9.009 9.891 1.00 97.56 86 HIS A O 1
ATOM 691 N N . GLN A 1 87 ? -15.596 11.212 10.200 1.00 97.06 87 GLN A N 1
ATOM 692 C CA . GLN A 1 87 ? -16.628 11.591 9.229 1.00 97.06 87 GLN A CA 1
ATOM 693 C C . GLN A 1 87 ? -16.154 11.505 7.769 1.00 97.06 87 GLN A C 1
ATOM 695 O O . GLN A 1 87 ? -16.950 11.192 6.883 1.00 97.06 87 GLN A O 1
ATOM 700 N N . GLN A 1 88 ? -14.883 11.808 7.491 1.00 97.44 88 GLN A N 1
ATOM 701 C CA . GLN A 1 88 ? -14.385 11.977 6.118 1.00 97.44 88 GLN A CA 1
ATOM 702 C C . GLN A 1 88 ? -13.631 10.755 5.588 1.00 97.44 88 GLN A C 1
ATOM 704 O O . GLN A 1 88 ? -13.824 10.354 4.435 1.00 97.44 88 GLN A O 1
ATOM 709 N N . LEU A 1 89 ? -12.770 10.158 6.413 1.00 97.75 89 LEU A N 1
ATOM 710 C CA . LEU A 1 89 ? -11.807 9.156 5.971 1.00 97.75 89 LEU A CA 1
ATOM 711 C C . LEU A 1 89 ? -12.453 7.878 5.409 1.00 97.75 89 LEU A C 1
ATOM 713 O O . LEU A 1 89 ? -12.018 7.458 4.335 1.00 97.75 89 LEU A O 1
ATOM 717 N N . PRO A 1 90 ? -13.501 7.279 6.018 1.00 97.94 90 PRO A N 1
ATOM 718 C CA . PRO A 1 90 ? -14.100 6.051 5.486 1.00 97.94 90 PRO A CA 1
ATOM 719 C C . PRO A 1 90 ? -14.578 6.199 4.035 1.00 97.94 90 PRO A C 1
ATOM 721 O O . PRO A 1 90 ? -14.365 5.318 3.200 1.00 97.94 90 PRO A O 1
ATOM 724 N N . ARG A 1 91 ? -15.162 7.356 3.694 1.00 97.12 91 ARG A N 1
ATOM 725 C CA . ARG A 1 91 ? -15.605 7.650 2.326 1.00 97.12 91 ARG A CA 1
ATOM 726 C C . ARG A 1 91 ? -14.424 7.757 1.363 1.00 97.12 91 ARG A C 1
ATOM 728 O O . ARG A 1 91 ? -14.506 7.232 0.253 1.00 97.12 91 ARG A O 1
ATOM 735 N N . LEU A 1 92 ? -13.343 8.427 1.761 1.00 96.69 92 LEU A N 1
ATOM 736 C CA . LEU A 1 92 ? -12.141 8.562 0.932 1.00 96.69 92 LEU A CA 1
ATOM 737 C C . LEU A 1 92 ? -11.477 7.205 0.700 1.00 96.69 92 LEU A C 1
ATOM 739 O O . LEU A 1 92 ? -11.206 6.852 -0.446 1.00 96.69 92 LEU A O 1
ATOM 743 N N . VAL A 1 93 ? -11.322 6.409 1.762 1.00 97.38 93 VAL A N 1
ATOM 744 C CA . VAL A 1 93 ? -10.817 5.034 1.687 1.00 97.38 93 VAL A CA 1
ATOM 745 C C . VAL A 1 93 ? -11.663 4.210 0.726 1.00 97.38 93 VAL A C 1
ATOM 747 O O . VAL A 1 93 ? -11.101 3.550 -0.132 1.00 97.38 93 VAL A O 1
ATOM 750 N N . LYS A 1 94 ? -12.995 4.292 0.783 1.00 96.12 94 LYS A N 1
ATOM 751 C CA . LYS A 1 94 ? -13.871 3.519 -0.109 1.00 96.12 94 LYS A CA 1
ATOM 752 C C . LYS A 1 94 ? -13.811 3.959 -1.577 1.00 96.12 94 LYS A C 1
ATOM 754 O O . LYS A 1 94 ? -13.936 3.127 -2.469 1.00 96.12 94 LYS A O 1
ATOM 759 N N . THR A 1 95 ? -13.647 5.255 -1.841 1.00 95.12 95 THR A N 1
ATOM 760 C CA . THR A 1 95 ? -13.865 5.830 -3.186 1.00 95.12 95 THR A CA 1
ATOM 761 C C . THR A 1 95 ? -12.600 6.229 -3.935 1.00 95.12 95 THR A C 1
ATOM 763 O O . THR A 1 95 ? -12.685 6.466 -5.135 1.00 95.12 95 THR A O 1
ATOM 766 N N . ARG A 1 96 ? -11.447 6.331 -3.263 1.00 94.25 96 ARG A N 1
ATOM 767 C CA . ARG A 1 96 ? -10.210 6.862 -3.868 1.00 94.25 96 ARG A CA 1
ATOM 768 C C . ARG A 1 96 ? -8.971 5.995 -3.685 1.00 94.25 96 ARG A C 1
ATOM 770 O O . ARG A 1 96 ? -7.958 6.273 -4.316 1.00 94.25 96 ARG A O 1
ATOM 777 N N . TRP A 1 97 ? -9.036 4.926 -2.888 1.00 92.69 97 TRP A N 1
ATOM 778 C CA . TRP A 1 97 ? -7.875 4.063 -2.622 1.00 92.69 97 TRP A CA 1
ATOM 779 C C . TRP A 1 97 ? -7.175 3.550 -3.892 1.00 92.69 97 TRP A C 1
ATOM 781 O O . TRP A 1 97 ? -5.970 3.314 -3.878 1.00 92.69 97 TRP A O 1
ATOM 791 N N . PHE A 1 98 ? -7.923 3.358 -4.984 1.00 92.44 98 PHE A N 1
ATOM 792 C CA . PHE A 1 98 ? -7.409 2.767 -6.215 1.00 92.44 98 PHE A CA 1
ATOM 793 C C . PHE A 1 98 ? -6.692 3.772 -7.129 1.00 92.44 98 PHE A C 1
ATOM 795 O O . PHE A 1 98 ? -5.818 3.354 -7.883 1.00 92.44 98 PHE A O 1
ATOM 802 N N . SER A 1 99 ? -7.031 5.062 -7.083 1.00 92.12 99 SER A N 1
ATOM 803 C CA . SER A 1 99 ? -6.408 6.088 -7.937 1.00 92.12 99 SER A CA 1
ATOM 804 C C . SER A 1 99 ? -5.277 6.836 -7.225 1.00 92.12 99 SER A C 1
ATOM 806 O O . SER A 1 99 ? -4.421 7.451 -7.862 1.00 92.12 99 SER A O 1
ATOM 808 N N . GLN A 1 100 ? -5.235 6.732 -5.894 1.00 88.75 100 GLN A N 1
ATOM 809 C CA . GLN A 1 100 ? -4.214 7.358 -5.068 1.00 88.75 100 GLN A CA 1
ATOM 810 C C . GLN A 1 100 ? -2.806 6.959 -5.527 1.00 88.75 100 GLN A C 1
ATOM 812 O O . GLN A 1 100 ? -2.545 5.795 -5.828 1.00 88.75 100 GLN A O 1
ATOM 817 N N . ASP A 1 101 ? -1.916 7.950 -5.603 1.00 89.50 101 ASP A N 1
ATOM 818 C CA . ASP A 1 101 ? -0.556 7.877 -6.163 1.00 89.50 101 ASP A CA 1
ATOM 819 C C . ASP A 1 101 ? -0.468 7.683 -7.692 1.00 89.50 101 ASP A C 1
ATOM 821 O O . ASP A 1 101 ? 0.540 8.050 -8.292 1.00 89.50 101 ASP A O 1
ATOM 825 N N . LEU A 1 102 ? -1.517 7.194 -8.355 1.00 93.38 102 LEU A N 1
ATOM 826 C CA . LEU A 1 102 ? -1.540 7.017 -9.813 1.00 93.38 102 LEU A CA 1
ATOM 827 C C . LEU A 1 102 ? -2.005 8.276 -10.556 1.00 93.38 102 LEU A C 1
ATOM 829 O O . LEU A 1 102 ? -1.539 8.548 -11.659 1.00 93.38 102 LEU A O 1
ATOM 833 N N . ASP A 1 103 ? -2.847 9.096 -9.927 1.00 91.06 103 ASP A N 1
ATOM 834 C CA . ASP A 1 103 ? -3.331 10.361 -10.504 1.00 91.06 103 ASP A CA 1
ATOM 835 C C . ASP A 1 103 ? -2.213 11.413 -10.696 1.00 91.06 103 ASP A C 1
ATOM 837 O O . ASP A 1 103 ? -2.419 12.435 -11.345 1.00 91.06 103 ASP A O 1
ATOM 841 N N . GLN A 1 104 ? -1.023 11.177 -10.128 1.00 86.81 104 GLN A N 1
ATOM 842 C CA . GLN A 1 104 ? 0.139 12.077 -10.185 1.00 86.81 104 GLN A CA 1
ATOM 843 C C . GLN A 1 104 ? 1.240 11.589 -11.138 1.00 86.81 104 GLN A C 1
ATOM 845 O O . GLN A 1 104 ? 2.364 12.108 -11.108 1.00 86.81 104 GLN A O 1
ATOM 850 N N . LEU A 1 105 ? 0.960 10.562 -11.943 1.00 92.75 105 LEU A N 1
ATOM 851 C CA . LEU A 1 105 ? 1.923 10.065 -12.917 1.00 92.75 105 LEU A CA 1
ATOM 852 C C . LEU A 1 105 ? 2.128 11.070 -14.047 1.00 92.75 105 LEU A C 1
ATOM 854 O O . LEU A 1 105 ? 1.207 11.730 -14.523 1.00 92.75 105 LEU A O 1
ATOM 858 N N . THR A 1 106 ? 3.376 11.166 -14.471 1.00 91.19 106 THR A N 1
ATOM 859 C CA . THR A 1 106 ? 3.829 11.954 -15.609 1.00 91.19 106 THR A CA 1
ATOM 860 C C . THR A 1 106 ? 4.186 11.013 -16.761 1.00 91.19 106 THR A C 1
ATOM 862 O O . THR A 1 106 ? 4.378 9.816 -16.538 1.00 91.19 106 THR A O 1
ATOM 865 N N . PRO A 1 107 ? 4.352 11.521 -17.995 1.00 92.94 107 PRO A N 1
ATOM 866 C CA . PRO A 1 107 ? 4.790 10.699 -19.126 1.00 92.94 107 PRO A CA 1
ATOM 867 C C . PRO A 1 107 ? 6.151 10.008 -18.937 1.00 92.94 107 PRO A C 1
ATOM 869 O O . PRO A 1 107 ? 6.462 9.082 -19.679 1.00 92.94 107 PRO A O 1
ATOM 872 N N . ALA A 1 108 ? 6.968 10.461 -17.980 1.00 91.69 108 ALA A N 1
ATOM 873 C CA . ALA A 1 108 ? 8.263 9.861 -17.672 1.00 91.69 108 ALA A CA 1
ATOM 874 C C . ALA A 1 108 ? 8.166 8.660 -16.714 1.00 91.69 108 ALA A C 1
ATOM 876 O O . ALA A 1 108 ? 9.130 7.908 -16.587 1.00 91.69 108 ALA A O 1
ATOM 877 N N . ASP A 1 109 ? 7.033 8.481 -16.029 1.00 95.75 109 ASP A N 1
ATOM 878 C CA . ASP A 1 109 ? 6.851 7.383 -15.084 1.00 95.75 109 ASP A CA 1
ATOM 879 C C . ASP A 1 109 ? 6.467 6.086 -15.805 1.00 95.75 109 ASP A C 1
ATOM 881 O O . ASP A 1 109 ? 5.696 6.081 -16.764 1.00 95.75 109 ASP A O 1
ATOM 885 N N . ALA A 1 110 ? 6.943 4.957 -15.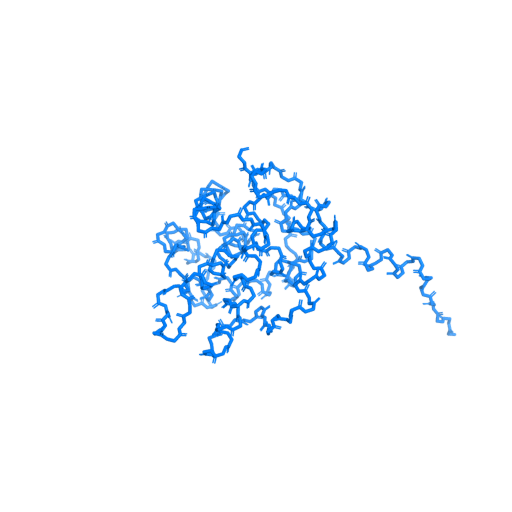282 1.00 97.31 110 ALA A N 1
ATOM 886 C CA . ALA A 1 110 ? 6.508 3.632 -15.695 1.00 97.31 110 ALA A CA 1
ATOM 887 C C . ALA A 1 110 ? 5.205 3.268 -14.949 1.00 97.31 110 ALA A C 1
ATOM 889 O O . ALA A 1 110 ? 5.241 3.037 -13.731 1.00 97.31 110 ALA A O 1
ATOM 890 N N . PRO A 1 111 ? 4.042 3.157 -15.631 1.00 96.31 111 PRO A N 1
ATOM 891 C CA . PRO A 1 111 ? 2.758 2.968 -14.948 1.00 96.31 111 PRO A CA 1
ATOM 892 C C . PRO A 1 111 ? 2.666 1.642 -14.191 1.00 96.31 111 PRO A C 1
ATOM 894 O O . PRO A 1 111 ? 2.067 1.563 -13.121 1.00 96.31 111 PRO A O 1
ATOM 897 N N . ARG A 1 112 ? 3.295 0.588 -14.720 1.00 97.38 112 ARG A N 1
ATOM 898 C CA . ARG A 1 112 ? 3.323 -0.726 -14.070 1.00 97.38 112 ARG A CA 1
ATOM 899 C C . ARG A 1 112 ? 4.119 -0.705 -12.767 1.00 97.38 112 ARG A C 1
ATOM 901 O O . ARG A 1 112 ? 3.677 -1.260 -11.767 1.00 97.38 112 ARG A O 1
ATOM 908 N N . ASP A 1 113 ? 5.266 -0.040 -12.760 1.00 97.81 113 ASP A N 1
ATOM 909 C CA . ASP A 1 113 ? 6.086 0.085 -11.558 1.00 97.81 113 ASP A CA 1
ATOM 910 C C . ASP A 1 113 ? 5.391 0.993 -10.528 1.00 97.81 113 ASP A C 1
ATOM 912 O O . ASP A 1 113 ? 5.335 0.668 -9.339 1.00 97.81 113 ASP A O 1
ATOM 916 N N . ALA A 1 114 ? 4.734 2.065 -10.993 1.00 97.06 114 ALA A N 1
ATOM 917 C CA . ALA A 1 114 ? 3.865 2.894 -10.157 1.00 97.06 114 ALA A CA 1
ATOM 918 C C . ALA A 1 114 ? 2.747 2.077 -9.503 1.00 97.06 114 ALA A C 1
ATOM 920 O O . ALA A 1 114 ? 2.483 2.248 -8.316 1.00 97.06 114 ALA A O 1
ATOM 921 N N . MET A 1 115 ? 2.119 1.165 -10.252 1.00 98.00 115 MET A N 1
ATOM 922 C CA . MET A 1 115 ? 1.050 0.305 -9.748 1.00 98.00 115 MET A CA 1
ATOM 923 C C . MET A 1 115 ? 1.523 -0.582 -8.592 1.00 98.00 115 MET A C 1
ATOM 925 O O . MET A 1 115 ? 0.816 -0.691 -7.589 1.00 98.00 115 MET A O 1
ATOM 929 N N . ALA A 1 116 ? 2.716 -1.180 -8.680 1.00 97.81 116 ALA A N 1
ATOM 930 C CA . ALA A 1 116 ? 3.271 -1.978 -7.582 1.00 97.81 116 ALA A CA 1
ATOM 931 C C . ALA A 1 116 ? 3.460 -1.129 -6.318 1.00 97.81 116 ALA A C 1
ATOM 933 O O . ALA A 1 116 ? 3.062 -1.526 -5.218 1.00 97.81 116 ALA A O 1
ATOM 934 N N . PHE A 1 117 ? 4.019 0.071 -6.484 1.00 96.00 117 PHE A N 1
ATOM 935 C CA . PHE A 1 117 ? 4.240 0.991 -5.376 1.00 96.00 117 PHE A CA 1
ATOM 936 C C . PHE A 1 117 ? 2.928 1.503 -4.760 1.00 96.00 117 PHE A C 1
ATOM 938 O O . PHE A 1 117 ? 2.774 1.469 -3.538 1.00 96.00 117 PHE A O 1
ATOM 945 N N . ALA A 1 118 ? 1.945 1.870 -5.584 1.00 96.38 118 ALA A N 1
ATOM 946 C CA . ALA A 1 118 ? 0.610 2.262 -5.140 1.00 96.38 118 ALA A CA 1
ATOM 947 C C . ALA A 1 118 ? -0.109 1.117 -4.405 1.00 96.38 118 ALA A C 1
ATOM 949 O O . ALA A 1 118 ? -0.740 1.344 -3.374 1.00 96.38 118 ALA A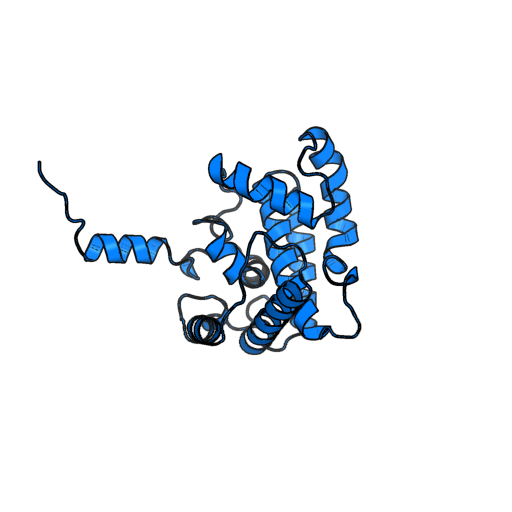 O 1
ATOM 950 N N . CYS A 1 119 ? 0.028 -0.132 -4.867 1.00 97.50 119 CYS A N 1
ATOM 951 C CA . CYS A 1 119 ? -0.525 -1.297 -4.172 1.00 97.50 119 CYS A CA 1
ATOM 952 C C . CYS A 1 119 ? 0.092 -1.481 -2.778 1.00 97.50 119 CYS A C 1
ATOM 954 O O . CYS A 1 119 ? -0.638 -1.737 -1.817 1.00 97.50 119 CYS A O 1
ATOM 956 N N . ALA A 1 120 ? 1.411 -1.318 -2.645 1.00 95.81 120 ALA A N 1
ATOM 957 C CA . ALA A 1 120 ? 2.090 -1.385 -1.353 1.00 95.81 120 ALA A CA 1
ATOM 958 C C . ALA A 1 120 ? 1.638 -0.259 -0.406 1.00 95.81 120 ALA A C 1
ATOM 960 O O . ALA A 1 120 ? 1.323 -0.520 0.757 1.00 95.81 120 ALA A O 1
ATOM 961 N N . ARG A 1 121 ? 1.539 0.981 -0.905 1.00 94.94 121 ARG A N 1
ATOM 962 C CA . ARG A 1 121 ? 1.085 2.136 -0.116 1.00 94.94 121 ARG A CA 1
ATOM 963 C C . ARG A 1 121 ? -0.370 2.009 0.319 1.00 94.94 121 ARG A C 1
ATOM 965 O O . ARG A 1 121 ? -0.653 2.218 1.496 1.00 94.94 121 ARG A O 1
ATOM 972 N N . ALA A 1 122 ? -1.264 1.597 -0.577 1.00 96.38 122 ALA A N 1
ATOM 973 C CA . ALA A 1 122 ? -2.661 1.342 -0.239 1.00 96.38 122 ALA A CA 1
ATOM 974 C C . ALA A 1 122 ? -2.774 0.289 0.875 1.00 96.38 122 ALA A C 1
ATOM 976 O O . ALA A 1 122 ? -3.454 0.520 1.873 1.00 96.38 122 ALA A O 1
ATOM 977 N N . ALA A 1 123 ? -2.043 -0.828 0.763 1.00 96.25 123 ALA A N 1
ATOM 978 C CA . ALA A 1 123 ? -2.029 -1.855 1.803 1.00 96.25 123 ALA A CA 1
ATOM 979 C C . ALA A 1 123 ? -1.508 -1.324 3.150 1.00 96.25 123 ALA A C 1
ATOM 981 O O . ALA A 1 123 ? -2.080 -1.624 4.200 1.00 96.25 123 ALA A O 1
ATOM 982 N N . PHE A 1 124 ? -0.457 -0.502 3.125 1.00 94.38 124 PHE A N 1
ATOM 983 C CA . PHE A 1 124 ? 0.113 0.105 4.321 1.00 94.38 124 PHE A CA 1
ATOM 984 C C . PHE A 1 124 ? -0.869 1.071 4.999 1.00 94.38 124 PHE A C 1
ATOM 986 O O . PHE A 1 124 ? -1.219 0.887 6.164 1.00 94.38 124 PHE A O 1
ATOM 993 N N . PHE A 1 125 ? -1.352 2.080 4.275 1.00 95.00 125 PHE A N 1
ATOM 994 C CA . PHE A 1 125 ? -2.117 3.174 4.868 1.00 95.00 125 PHE A CA 1
ATOM 995 C C . PHE A 1 125 ? -3.561 2.809 5.206 1.00 95.00 125 PHE A C 1
ATOM 997 O O . PHE A 1 125 ? -4.090 3.329 6.186 1.00 95.00 125 PHE A O 1
ATOM 1004 N N . VAL A 1 126 ? -4.189 1.884 4.472 1.00 96.19 126 VAL A N 1
ATOM 1005 C CA . VAL A 1 126 ? -5.497 1.332 4.870 1.00 96.19 126 VAL A CA 1
ATOM 1006 C C . VAL A 1 126 ? -5.363 0.576 6.191 1.00 96.19 126 VAL A C 1
ATOM 1008 O O . VAL A 1 126 ? -6.177 0.760 7.096 1.00 96.19 126 VAL A O 1
ATOM 1011 N N . ARG A 1 127 ? -4.294 -0.215 6.357 1.00 93.62 127 ARG A N 1
ATOM 1012 C CA . ARG A 1 127 ? -4.017 -0.894 7.626 1.00 93.62 127 ARG A CA 1
ATOM 1013 C C . ARG A 1 127 ? -3.714 0.102 8.749 1.00 93.62 127 ARG A C 1
ATOM 1015 O O . ARG A 1 127 ? -4.212 -0.085 9.854 1.00 93.62 127 ARG A O 1
ATOM 1022 N N . CYS A 1 128 ? -2.961 1.172 8.488 1.00 92.50 128 CYS A N 1
ATOM 1023 C CA . CYS A 1 128 ? -2.728 2.234 9.474 1.00 92.50 128 CYS A CA 1
ATOM 1024 C C . CYS A 1 128 ? -4.023 2.937 9.894 1.00 92.50 128 CYS A C 1
ATOM 1026 O O . CYS A 1 128 ? -4.235 3.114 11.089 1.00 92.50 128 CYS A O 1
ATOM 1028 N N . ALA A 1 129 ? -4.906 3.280 8.952 1.00 95.06 129 ALA A N 1
ATOM 1029 C CA . ALA A 1 129 ? -6.192 3.908 9.257 1.00 95.06 129 ALA A CA 1
ATOM 1030 C C . ALA A 1 129 ? -7.048 3.045 10.198 1.00 95.06 129 ALA A C 1
ATOM 1032 O O . ALA A 1 129 ? -7.647 3.564 11.137 1.00 95.06 129 ALA A O 1
ATOM 1033 N N . ALA A 1 130 ? -7.063 1.729 9.989 1.00 93.56 130 ALA A N 1
ATOM 1034 C CA . ALA A 1 130 ? -7.774 0.802 10.863 1.00 93.56 130 ALA A CA 1
ATOM 1035 C C . ALA A 1 130 ? -7.091 0.625 12.229 1.00 93.56 130 ALA A C 1
ATOM 1037 O O . ALA A 1 130 ? -7.767 0.598 13.252 1.00 93.56 130 ALA A O 1
ATOM 1038 N N . LEU A 1 131 ? -5.753 0.551 12.275 1.00 88.94 131 LEU A N 1
ATOM 1039 C CA . LEU A 1 131 ? -4.999 0.486 13.536 1.00 88.94 131 LEU A CA 1
ATOM 1040 C C . LEU A 1 131 ? -5.166 1.755 14.389 1.00 88.94 131 LEU A C 1
ATOM 1042 O O . LEU A 1 131 ? -5.129 1.673 15.612 1.00 88.94 131 LEU A O 1
ATOM 1046 N N . LEU A 1 132 ? -5.369 2.908 13.748 1.00 91.75 132 LEU A N 1
ATOM 1047 C CA . LEU A 1 132 ? -5.699 4.184 14.392 1.00 91.75 132 LEU A CA 1
ATOM 1048 C C . LEU A 1 132 ? -7.187 4.290 14.779 1.00 91.75 132 LEU A C 1
ATOM 1050 O O . LEU A 1 132 ? -7.590 5.276 15.385 1.00 91.75 132 LEU A O 1
ATOM 1054 N N . GLY A 1 133 ? -8.002 3.284 14.446 1.00 92.69 133 GLY A N 1
ATOM 1055 C CA . GLY A 1 133 ? -9.426 3.230 14.772 1.00 92.69 133 GLY A CA 1
ATOM 1056 C C . GLY A 1 133 ? -10.326 4.067 13.862 1.00 92.69 133 GLY A C 1
ATOM 1057 O O . GLY A 1 133 ? -11.515 4.174 14.134 1.00 92.69 133 GLY A O 1
ATOM 1058 N N . TRP A 1 134 ? -9.807 4.653 12.783 1.00 96.25 134 TRP A N 1
ATOM 1059 C CA . TRP A 1 134 ? -10.553 5.600 11.945 1.00 96.25 134 TRP A CA 1
ATOM 1060 C C . TRP A 1 134 ? -11.472 4.954 10.910 1.00 96.25 134 TRP A C 1
ATOM 1062 O O . TRP A 1 134 ? -12.387 5.607 10.407 1.00 96.25 134 TRP A O 1
ATOM 1072 N N . ILE A 1 135 ? -11.226 3.687 10.580 1.00 96.69 135 ILE A N 1
ATOM 1073 C CA . ILE A 1 135 ? -12.101 2.866 9.742 1.00 96.69 135 ILE A CA 1
ATOM 1074 C C . ILE A 1 135 ? -12.392 1.546 10.447 1.00 96.69 135 ILE A C 1
ATOM 1076 O O . ILE A 1 135 ? -11.566 1.051 11.216 1.00 96.69 135 ILE A O 1
ATOM 1080 N N . ASP A 1 136 ? -13.561 0.975 10.173 1.00 94.50 136 ASP A N 1
ATOM 1081 C CA . ASP A 1 136 ? -13.922 -0.334 10.702 1.00 94.50 136 ASP A CA 1
ATOM 1082 C C . ASP A 1 136 ? -13.181 -1.483 9.991 1.00 94.50 136 ASP A C 1
ATOM 1084 O O . ASP A 1 136 ? -12.567 -1.331 8.928 1.00 94.50 136 ASP A O 1
ATOM 1088 N N . GLU A 1 137 ? -13.232 -2.662 10.614 1.00 92.88 137 GLU A N 1
ATOM 1089 C CA . GLU A 1 137 ? -12.561 -3.859 10.113 1.00 92.88 137 GLU A CA 1
ATOM 1090 C C . GLU A 1 137 ? -13.132 -4.333 8.762 1.00 92.88 137 GLU A C 1
ATOM 1092 O O . GLU A 1 137 ? -12.380 -4.836 7.923 1.00 92.88 137 GLU A O 1
ATOM 1097 N N . ALA A 1 138 ? -14.436 -4.161 8.527 1.00 95.75 138 ALA A N 1
ATOM 1098 C CA . ALA A 1 138 ? -15.082 -4.615 7.300 1.00 95.75 138 ALA A CA 1
ATOM 1099 C C . ALA A 1 138 ? -14.575 -3.821 6.090 1.00 95.75 138 ALA A C 1
ATOM 1101 O O . ALA A 1 138 ? -14.107 -4.418 5.118 1.00 95.75 138 ALA A O 1
ATOM 1102 N N . LEU A 1 139 ? -14.567 -2.489 6.188 1.00 97.50 139 LEU A N 1
ATOM 1103 C CA . LEU A 1 139 ? -14.041 -1.602 5.156 1.00 97.50 139 LEU A CA 1
ATOM 1104 C C . LEU A 1 139 ? -12.546 -1.844 4.915 1.00 97.50 139 LEU A C 1
ATOM 1106 O O . LEU A 1 139 ? -12.103 -1.868 3.766 1.00 97.50 139 LEU A O 1
ATOM 1110 N N . GLN A 1 140 ? -11.764 -2.054 5.981 1.00 96.44 140 GLN A N 1
ATOM 1111 C CA . GLN A 1 140 ? -10.340 -2.365 5.853 1.00 96.44 140 GLN A CA 1
ATOM 1112 C C . GLN A 1 140 ? -10.127 -3.615 4.986 1.00 96.44 140 GLN A C 1
ATOM 1114 O O . GLN A 1 140 ? -9.339 -3.582 4.041 1.00 96.44 140 GLN A O 1
ATOM 1119 N N . TRP A 1 141 ? -10.801 -4.725 5.300 1.00 96.00 141 TRP A N 1
ATOM 1120 C CA . TRP A 1 141 ? -10.589 -5.975 4.569 1.00 96.00 141 TRP A CA 1
ATOM 1121 C C . TRP A 1 141 ? -11.200 -5.971 3.172 1.00 96.00 141 TRP A C 1
ATOM 1123 O O . TRP A 1 141 ? -10.596 -6.563 2.281 1.00 96.00 141 TRP A O 1
ATOM 1133 N N . GLU A 1 142 ? -12.314 -5.269 2.952 1.00 97.56 142 GLU A N 1
ATOM 1134 C CA . GLU A 1 142 ? -12.873 -5.048 1.611 1.00 97.56 142 GLU A CA 1
ATOM 1135 C C . GLU A 1 142 ? -11.821 -4.403 0.695 1.00 97.56 142 GLU A C 1
ATOM 1137 O O . GLU A 1 142 ? -11.463 -4.956 -0.347 1.00 97.56 142 GLU A O 1
ATOM 1142 N N . VAL A 1 143 ? -11.247 -3.273 1.119 1.00 98.19 143 VAL A N 1
ATOM 1143 C CA . VAL A 1 143 ? -10.252 -2.546 0.320 1.00 98.19 143 VAL A CA 1
ATOM 1144 C C . VAL A 1 143 ? -8.953 -3.338 0.168 1.00 98.19 143 VAL A C 1
ATOM 1146 O O . VAL A 1 143 ? -8.392 -3.393 -0.927 1.00 98.19 143 VAL A O 1
ATOM 1149 N N . LEU A 1 144 ? -8.468 -3.990 1.230 1.00 97.56 144 LEU A N 1
ATOM 1150 C CA . LEU A 1 144 ? -7.246 -4.798 1.158 1.00 97.56 144 LEU A CA 1
ATOM 1151 C C . LEU A 1 144 ? -7.397 -6.006 0.222 1.00 97.56 144 LEU A C 1
ATOM 1153 O O . LEU A 1 144 ? -6.456 -6.318 -0.509 1.00 97.56 144 LEU A O 1
ATOM 1157 N N . ALA A 1 145 ? -8.565 -6.654 0.199 1.00 97.19 145 ALA A N 1
ATOM 1158 C CA . ALA A 1 145 ? -8.844 -7.759 -0.714 1.00 97.19 145 ALA A CA 1
ATOM 1159 C C . ALA A 1 145 ? -8.880 -7.292 -2.178 1.00 97.19 145 ALA A C 1
ATOM 1161 O O . ALA A 1 145 ? -8.245 -7.915 -3.035 1.00 97.19 145 ALA A O 1
ATOM 1162 N N . LEU A 1 146 ? -9.549 -6.167 -2.460 1.00 97.94 146 LEU A N 1
ATOM 1163 C CA . LEU A 1 146 ? -9.588 -5.570 -3.800 1.00 97.94 146 LEU A CA 1
ATOM 1164 C C . LEU A 1 146 ? -8.193 -5.143 -4.272 1.00 97.94 146 LEU A C 1
ATOM 1166 O O . LEU A 1 146 ? -7.798 -5.435 -5.400 1.00 97.94 146 LEU A O 1
ATOM 1170 N N . ASN A 1 147 ? -7.409 -4.513 -3.395 1.00 98.25 147 ASN A N 1
ATOM 1171 C CA . ASN A 1 147 ? -6.036 -4.120 -3.694 1.00 98.25 147 ASN A CA 1
ATOM 1172 C C . ASN A 1 147 ? -5.129 -5.334 -3.961 1.00 98.25 147 ASN A C 1
ATOM 1174 O O . ASN A 1 147 ? -4.316 -5.305 -4.884 1.00 98.25 147 ASN A O 1
ATOM 1178 N N . ALA A 1 148 ? -5.296 -6.423 -3.204 1.00 97.25 148 ALA A N 1
ATOM 1179 C CA . ALA A 1 148 ? -4.580 -7.670 -3.451 1.00 97.25 148 ALA A CA 1
ATOM 1180 C C . ALA A 1 148 ? -4.974 -8.321 -4.784 1.00 97.25 148 ALA A C 1
ATOM 1182 O O . ALA A 1 148 ? -4.104 -8.846 -5.476 1.00 97.25 148 ALA A O 1
ATOM 1183 N N . SER A 1 149 ? -6.251 -8.253 -5.177 1.00 96.38 149 SER A N 1
ATOM 1184 C CA . SER A 1 149 ? -6.681 -8.700 -6.508 1.00 96.38 149 SER A CA 1
ATOM 1185 C C . SER A 1 149 ? -6.015 -7.878 -7.604 1.00 96.38 149 SER A C 1
ATOM 1187 O O . SER A 1 149 ? -5.371 -8.448 -8.475 1.00 96.38 149 SER A O 1
ATOM 1189 N N . ARG A 1 150 ? -6.054 -6.546 -7.486 1.00 96.50 150 ARG A N 1
ATOM 1190 C CA . ARG A 1 150 ? -5.408 -5.632 -8.433 1.00 96.50 150 ARG A CA 1
ATOM 1191 C C . ARG A 1 150 ? -3.921 -5.939 -8.621 1.00 96.50 150 ARG A C 1
ATOM 1193 O O . ARG A 1 150 ? -3.436 -5.943 -9.748 1.00 96.50 150 ARG A O 1
ATOM 1200 N N . ALA A 1 151 ? -3.199 -6.214 -7.533 1.00 97.56 151 ALA A N 1
ATOM 1201 C CA . ALA A 1 151 ? -1.800 -6.623 -7.613 1.00 97.56 151 ALA A CA 1
ATOM 1202 C C . ALA A 1 151 ? -1.644 -7.953 -8.377 1.00 97.56 151 ALA A C 1
ATOM 1204 O O . ALA A 1 151 ? -0.813 -8.048 -9.274 1.00 97.56 151 ALA A O 1
ATOM 1205 N N . ARG A 1 152 ? -2.467 -8.966 -8.089 1.00 95.50 152 ARG A N 1
ATOM 1206 C CA . ARG A 1 152 ? -2.429 -10.253 -8.810 1.00 95.50 152 ARG A CA 1
ATOM 1207 C C . ARG A 1 152 ? -2.746 -10.138 -10.296 1.00 95.50 152 ARG A C 1
ATOM 1209 O O . ARG A 1 152 ? -2.160 -10.870 -11.082 1.00 95.50 152 ARG A O 1
ATOM 1216 N N . ASP A 1 153 ? -3.617 -9.214 -10.676 1.00 96.56 153 ASP A N 1
ATOM 1217 C CA . ASP A 1 153 ? -3.962 -8.997 -12.082 1.00 96.56 153 ASP A CA 1
ATOM 1218 C C . ASP A 1 153 ? -2.816 -8.314 -12.855 1.00 96.56 153 ASP A C 1
ATOM 1220 O O . ASP A 1 153 ? -2.700 -8.464 -14.069 1.00 96.56 153 ASP A O 1
ATOM 1224 N N . CYS A 1 154 ? -1.940 -7.582 -12.156 1.00 97.50 154 CYS A N 1
ATOM 1225 C CA . CYS A 1 154 ? -0.832 -6.826 -12.751 1.00 97.50 154 CYS A CA 1
ATOM 1226 C C . CYS A 1 154 ? 0.533 -7.543 -12.679 1.00 97.50 154 CYS A C 1
ATOM 1228 O O . CYS A 1 154 ? 1.441 -7.235 -13.465 1.00 97.50 154 CYS A O 1
ATOM 1230 N N . PHE A 1 155 ? 0.704 -8.470 -11.730 1.00 98.12 155 PHE A N 1
ATOM 1231 C CA . PHE A 1 155 ? 1.981 -9.117 -11.414 1.00 98.12 155 PHE A CA 1
ATOM 1232 C C . PHE A 1 155 ? 1.839 -10.635 -11.301 1.00 98.12 155 PHE A C 1
ATOM 1234 O O . PHE A 1 155 ? 0.844 -11.168 -10.816 1.00 98.12 155 PHE A O 1
ATOM 1241 N N . SER A 1 156 ? 2.881 -11.338 -11.735 1.00 96.75 156 SER A N 1
ATOM 1242 C CA . SER A 1 156 ? 2.883 -12.801 -11.866 1.00 96.75 156 SER A CA 1
ATOM 1243 C C . SER A 1 156 ? 3.516 -13.537 -10.682 1.00 96.75 156 SER A C 1
ATOM 1245 O O . SER A 1 156 ? 3.310 -14.740 -10.513 1.00 96.75 156 SER A O 1
ATOM 1247 N N . SER A 1 157 ? 4.304 -12.835 -9.867 1.00 97.31 157 SER A N 1
ATOM 1248 C CA . SER A 1 157 ? 5.018 -13.401 -8.725 1.00 97.31 157 SER A CA 1
ATOM 1249 C C . SER A 1 157 ? 5.415 -12.324 -7.714 1.00 97.31 157 SER A C 1
ATOM 1251 O O . SER A 1 157 ? 5.388 -11.131 -8.020 1.00 97.31 157 SER A O 1
ATOM 1253 N N . TRP A 1 158 ? 5.855 -12.745 -6.522 1.00 96.94 158 TRP A N 1
ATOM 1254 C CA . TRP A 1 158 ? 6.480 -11.834 -5.560 1.00 96.94 158 TRP A CA 1
ATOM 1255 C C . TRP A 1 158 ? 7.767 -11.204 -6.094 1.00 96.94 158 TRP A C 1
ATOM 1257 O O . TRP A 1 158 ? 8.025 -10.048 -5.786 1.00 96.94 158 TRP A O 1
ATOM 1267 N N . ASP A 1 159 ? 8.546 -11.930 -6.898 1.00 97.06 159 ASP A N 1
ATOM 1268 C CA . ASP A 1 159 ? 9.761 -11.411 -7.533 1.00 97.06 159 ASP A CA 1
ATOM 1269 C C . ASP A 1 159 ? 9.426 -10.267 -8.504 1.00 97.06 159 ASP A C 1
ATOM 1271 O O . ASP A 1 159 ? 9.946 -9.158 -8.379 1.00 97.06 159 ASP A O 1
ATOM 1275 N N . ASP A 1 160 ? 8.463 -10.506 -9.394 1.00 98.25 160 ASP A N 1
ATOM 1276 C CA . ASP A 1 160 ? 7.970 -9.530 -10.366 1.00 98.25 160 ASP A CA 1
ATOM 1277 C C . ASP A 1 160 ? 7.375 -8.286 -9.678 1.00 98.25 160 ASP A C 1
ATOM 1279 O O . ASP A 1 160 ? 7.741 -7.149 -9.995 1.00 98.25 160 ASP A O 1
ATOM 1283 N N . PHE A 1 161 ? 6.527 -8.494 -8.663 1.00 98.25 161 PHE A N 1
ATOM 1284 C CA . PHE A 1 161 ? 5.985 -7.414 -7.839 1.00 98.25 161 PHE A CA 1
ATOM 1285 C C . PHE A 1 161 ? 7.089 -6.620 -7.132 1.00 98.25 161 PHE A C 1
ATOM 1287 O O . PHE A 1 161 ? 7.055 -5.392 -7.131 1.00 98.25 161 PHE A O 1
ATOM 1294 N N . ALA A 1 162 ? 8.075 -7.292 -6.534 1.00 96.62 162 ALA A N 1
ATOM 1295 C CA . ALA A 1 162 ? 9.109 -6.646 -5.733 1.00 96.62 162 ALA A CA 1
ATOM 1296 C C . ALA A 1 162 ? 10.056 -5.787 -6.583 1.00 96.62 162 ALA A C 1
ATOM 1298 O O . ALA A 1 162 ? 10.373 -4.660 -6.199 1.00 96.62 162 ALA A O 1
ATOM 1299 N N . HIS A 1 163 ? 10.453 -6.271 -7.763 1.00 97.75 163 HIS A N 1
ATOM 1300 C CA . HIS A 1 163 ? 11.233 -5.480 -8.715 1.00 97.75 163 HIS A CA 1
ATOM 1301 C C . HIS A 1 163 ? 10.453 -4.249 -9.197 1.00 97.75 163 HIS A C 1
ATOM 1303 O O . HIS A 1 163 ? 10.997 -3.142 -9.220 1.00 97.75 163 HIS A O 1
ATOM 1309 N N . ALA A 1 164 ? 9.172 -4.419 -9.538 1.00 98.06 164 ALA A N 1
ATOM 1310 C CA . ALA A 1 164 ? 8.310 -3.306 -9.927 1.00 98.06 164 ALA A CA 1
ATOM 1311 C C . ALA A 1 164 ? 8.108 -2.302 -8.782 1.00 98.06 164 ALA A C 1
ATOM 1313 O O . ALA A 1 164 ? 8.175 -1.096 -9.001 1.00 98.06 164 ALA A O 1
ATOM 1314 N N . TYR A 1 165 ? 7.941 -2.782 -7.549 1.00 96.44 165 TYR A N 1
ATOM 1315 C CA . TYR A 1 165 ? 7.823 -1.954 -6.351 1.00 96.44 165 TYR A CA 1
ATOM 1316 C C . TYR A 1 165 ? 9.067 -1.088 -6.127 1.00 96.44 165 TYR A C 1
ATOM 1318 O O . TYR A 1 165 ? 8.933 0.107 -5.871 1.00 96.44 165 TYR A O 1
ATOM 1326 N N . VAL A 1 166 ? 10.273 -1.655 -6.245 1.00 95.19 166 VAL A N 1
ATOM 1327 C CA . VAL A 1 166 ? 11.524 -0.899 -6.058 1.00 95.19 166 VAL A CA 1
ATOM 1328 C C . VAL A 1 166 ? 11.683 0.180 -7.124 1.00 95.19 166 VAL A C 1
ATOM 1330 O O . VAL A 1 166 ? 11.970 1.330 -6.787 1.00 95.19 166 VAL A O 1
ATOM 1333 N N . ARG A 1 167 ? 11.431 -0.144 -8.398 1.00 96.31 167 ARG A N 1
ATOM 1334 C CA . ARG A 1 167 ? 11.451 0.858 -9.476 1.00 96.31 167 ARG A CA 1
ATOM 1335 C C . ARG A 1 167 ? 10.379 1.929 -9.275 1.00 96.31 167 ARG A C 1
ATOM 1337 O O . ARG A 1 167 ? 10.679 3.115 -9.386 1.00 96.31 167 ARG A O 1
ATOM 1344 N N . GLY A 1 168 ? 9.174 1.526 -8.876 1.00 95.62 168 GLY A N 1
ATOM 1345 C CA . GLY A 1 168 ? 8.047 2.409 -8.578 1.00 95.62 168 GLY A CA 1
ATOM 1346 C C . GLY A 1 168 ? 8.321 3.356 -7.412 1.00 95.62 168 GLY A C 1
ATOM 1347 O O . GLY A 1 168 ? 7.979 4.536 -7.461 1.00 95.62 168 GLY A O 1
ATOM 1348 N N . ARG A 1 169 ? 9.006 2.864 -6.377 1.00 93.44 169 ARG A N 1
ATOM 1349 C CA . ARG A 1 169 ? 9.496 3.686 -5.271 1.00 93.44 169 ARG A CA 1
ATOM 1350 C C . ARG A 1 169 ? 10.539 4.686 -5.751 1.00 93.44 169 ARG A C 1
ATOM 1352 O O . ARG A 1 169 ? 10.480 5.855 -5.383 1.00 93.44 169 ARG A O 1
ATOM 1359 N N . ASN A 1 170 ? 11.507 4.225 -6.534 1.00 92.62 170 ASN A N 1
ATOM 1360 C CA . ASN A 1 170 ? 12.613 5.060 -6.978 1.00 92.62 170 ASN A CA 1
ATOM 1361 C C . ASN A 1 170 ? 12.119 6.178 -7.908 1.00 92.62 170 ASN A C 1
ATOM 1363 O O . ASN A 1 170 ? 12.465 7.325 -7.660 1.00 92.62 170 ASN A O 1
ATOM 1367 N N . GLN A 1 171 ? 11.218 5.911 -8.861 1.00 93.06 171 GLN A N 1
ATOM 1368 C CA . GLN A 1 171 ? 10.624 6.986 -9.677 1.00 93.06 171 GLN A CA 1
ATOM 1369 C C . GLN A 1 171 ? 9.807 7.986 -8.838 1.00 93.06 171 GLN A C 1
ATOM 1371 O O . GLN A 1 171 ? 9.795 9.181 -9.126 1.00 93.06 171 GLN A O 1
ATOM 1376 N N . TRP A 1 172 ? 9.139 7.527 -7.769 1.00 91.81 172 TRP A N 1
ATOM 1377 C CA . TRP A 1 172 ? 8.391 8.409 -6.871 1.00 91.81 172 TRP A CA 1
ATOM 1378 C C . TRP A 1 172 ? 9.319 9.414 -6.188 1.00 91.81 172 TRP A C 1
ATOM 1380 O O . TRP A 1 172 ? 9.049 10.615 -6.188 1.00 91.81 172 TRP A O 1
ATOM 1390 N N . VAL A 1 173 ? 10.434 8.909 -5.655 1.00 90.25 173 VAL A N 1
ATOM 1391 C CA . VAL A 1 173 ? 11.489 9.720 -5.038 1.00 90.25 173 VAL A CA 1
ATOM 1392 C C . VAL A 1 173 ? 12.121 10.669 -6.061 1.00 90.25 173 VAL A C 1
ATOM 1394 O O . VAL A 1 173 ? 12.362 11.829 -5.737 1.00 90.25 173 VAL A O 1
ATOM 1397 N N . ASP A 1 174 ? 12.333 10.216 -7.295 1.00 89.38 174 ASP A N 1
ATOM 1398 C CA . ASP A 1 174 ? 13.042 10.978 -8.336 1.00 89.38 174 ASP A CA 1
ATOM 1399 C C . ASP A 1 174 ? 12.221 12.145 -8.862 1.00 89.38 174 ASP A C 1
ATOM 1401 O O . ASP A 1 174 ? 12.763 13.206 -9.161 1.00 89.38 174 ASP A O 1
ATOM 1405 N N . ALA A 1 175 ? 10.902 11.984 -8.871 1.00 89.12 175 ALA A N 1
ATOM 1406 C CA . ALA A 1 175 ? 9.962 13.062 -9.123 1.00 89.12 175 ALA A CA 1
ATOM 1407 C C . ALA A 1 175 ? 9.782 14.013 -7.919 1.00 89.12 175 ALA A C 1
ATOM 1409 O O . ALA A 1 175 ? 8.945 14.912 -7.976 1.00 89.12 175 ALA A O 1
ATOM 1410 N N . GLY A 1 176 ? 10.513 13.814 -6.814 1.00 86.19 176 GLY A N 1
ATOM 1411 C CA . GLY A 1 176 ? 10.436 14.658 -5.619 1.00 86.19 176 GLY A CA 1
ATOM 1412 C C . GLY A 1 176 ? 9.098 14.571 -4.883 1.00 86.19 176 GLY A C 1
ATOM 1413 O O . GLY A 1 176 ? 8.728 15.498 -4.160 1.00 86.19 176 GLY A O 1
ATOM 1414 N N . ARG A 1 177 ? 8.340 13.485 -5.074 1.00 87.94 177 ARG A N 1
ATOM 1415 C CA . ARG A 1 177 ? 7.012 13.338 -4.477 1.00 87.94 177 ARG A CA 1
ATOM 1416 C C . ARG A 1 177 ? 7.131 13.022 -2.986 1.00 87.94 177 ARG A C 1
ATOM 1418 O O . ARG A 1 177 ? 7.945 12.198 -2.568 1.00 87.94 177 ARG A O 1
ATOM 1425 N N . SER A 1 178 ? 6.287 13.673 -2.184 1.00 79.94 178 SER A N 1
ATOM 1426 C CA . SER A 1 178 ? 6.278 13.535 -0.723 1.00 79.94 178 SER A CA 1
ATOM 1427 C C . SER A 1 178 ? 6.076 12.079 -0.305 1.00 79.94 178 SER A C 1
ATOM 1429 O O . SER A 1 178 ? 5.086 11.441 -0.668 1.00 79.94 178 SER A O 1
ATOM 1431 N N . ASP A 1 179 ? 7.024 11.556 0.468 1.00 79.56 179 ASP A N 1
ATOM 1432 C CA . ASP A 1 179 ? 6.913 10.261 1.126 1.00 79.56 179 ASP A CA 1
ATOM 1433 C C . ASP A 1 179 ? 7.851 10.198 2.336 1.00 79.56 179 ASP A C 1
ATOM 1435 O O . ASP A 1 179 ? 9.032 9.858 2.242 1.00 79.56 179 ASP A O 1
ATOM 1439 N N . ALA A 1 180 ? 7.297 10.508 3.504 1.00 64.12 180 ALA A N 1
ATOM 1440 C CA . ALA A 1 180 ? 8.038 10.533 4.759 1.00 64.12 180 ALA A CA 1
ATOM 1441 C C . ALA A 1 180 ? 8.408 9.136 5.302 1.00 64.12 180 ALA A C 1
ATOM 1443 O O . ALA A 1 180 ? 9.055 9.040 6.344 1.00 64.12 180 ALA A O 1
ATOM 1444 N N . LEU A 1 181 ? 8.047 8.055 4.602 1.00 67.69 181 LEU A N 1
ATOM 1445 C CA . LEU A 1 181 ? 8.426 6.690 4.958 1.00 67.69 181 LEU A CA 1
ATOM 1446 C C . LEU A 1 181 ? 9.627 6.167 4.194 1.00 67.69 181 LEU A C 1
ATOM 1448 O O . LEU A 1 181 ? 10.028 5.031 4.461 1.00 67.69 181 LEU A O 1
ATOM 1452 N N . GLY A 1 182 ? 10.231 6.922 3.274 1.00 62.75 182 GLY A N 1
ATOM 1453 C CA . GLY A 1 182 ? 11.298 6.261 2.554 1.00 62.75 182 GLY A CA 1
ATOM 1454 C C . GLY A 1 182 ? 12.358 7.044 1.838 1.00 62.75 182 GLY A C 1
ATOM 1455 O O . GLY A 1 182 ? 12.323 8.233 1.554 1.00 62.75 182 GLY A O 1
ATOM 1456 N N . HIS A 1 183 ? 13.330 6.207 1.569 1.00 72.25 183 HIS A N 1
ATOM 1457 C CA . HIS A 1 183 ? 14.567 6.397 0.879 1.00 72.25 183 HIS A CA 1
ATOM 1458 C C . HIS A 1 183 ? 14.480 5.558 -0.399 1.00 72.25 183 HIS A C 1
ATOM 1460 O O . HIS A 1 183 ? 13.584 4.719 -0.555 1.00 72.25 183 HIS A O 1
ATOM 1466 N N . ARG A 1 184 ? 15.412 5.780 -1.323 1.00 84.31 184 ARG A N 1
ATOM 1467 C CA . ARG A 1 184 ? 15.606 4.851 -2.436 1.00 84.31 184 ARG A CA 1
ATOM 1468 C C . ARG A 1 184 ? 15.921 3.465 -1.891 1.00 84.31 184 ARG A C 1
ATOM 1470 O O . ARG A 1 184 ? 16.727 3.338 -0.969 1.00 84.31 184 ARG A O 1
ATOM 1477 N N . ILE A 1 185 ? 15.329 2.449 -2.500 1.00 85.19 185 ILE A N 1
ATOM 1478 C CA . ILE A 1 185 ? 15.665 1.062 -2.197 1.00 85.19 185 ILE A CA 1
ATOM 1479 C C . ILE A 1 185 ? 16.744 0.633 -3.182 1.00 85.19 185 ILE A C 1
ATOM 1481 O O . ILE A 1 185 ? 16.617 0.852 -4.387 1.00 85.19 185 ILE A O 1
ATOM 1485 N N . GLN A 1 186 ? 17.817 0.062 -2.644 1.00 87.50 186 GLN A N 1
ATOM 1486 C CA . GLN A 1 186 ? 18.928 -0.458 -3.429 1.00 87.50 186 GLN A CA 1
ATOM 1487 C C . GLN A 1 186 ? 18.634 -1.898 -3.853 1.00 87.50 186 GLN A C 1
ATOM 1489 O O . GLN A 1 186 ? 18.055 -2.670 -3.084 1.00 87.50 186 GLN A O 1
ATOM 1494 N N . ASP A 1 187 ? 19.124 -2.301 -5.024 1.00 87.44 187 ASP A N 1
ATOM 1495 C CA . ASP A 1 187 ? 18.960 -3.672 -5.531 1.00 87.44 187 ASP A CA 1
ATOM 1496 C C . ASP A 1 187 ? 19.522 -4.724 -4.562 1.00 87.44 187 ASP A C 1
ATOM 1498 O O . ASP A 1 187 ? 18.986 -5.823 -4.425 1.00 87.44 187 ASP A O 1
ATOM 1502 N N . ALA A 1 188 ? 20.569 -4.369 -3.810 1.00 86.75 188 ALA A N 1
ATOM 1503 C CA . ALA A 1 188 ? 21.143 -5.234 -2.785 1.00 86.75 188 ALA A CA 1
ATOM 1504 C C . ALA A 1 188 ? 20.167 -5.540 -1.635 1.00 86.75 188 ALA A C 1
ATOM 1506 O O . ALA A 1 188 ? 20.259 -6.606 -1.027 1.00 86.75 188 ALA A O 1
ATOM 1507 N N . ASP A 1 189 ? 19.250 -4.629 -1.307 1.00 86.69 189 ASP A N 1
ATOM 1508 C CA . ASP A 1 189 ? 18.241 -4.863 -0.272 1.00 86.69 189 ASP A CA 1
ATOM 1509 C C . ASP A 1 189 ? 17.085 -5.703 -0.815 1.00 86.69 189 ASP A C 1
ATOM 1511 O O . ASP A 1 189 ? 16.661 -6.650 -0.150 1.00 86.69 189 ASP A O 1
ATOM 1515 N N . LEU A 1 190 ? 16.678 -5.457 -2.064 1.00 90.81 190 LEU A N 1
ATOM 1516 C CA . LEU A 1 190 ? 15.718 -6.298 -2.776 1.00 90.81 190 LEU A CA 1
ATOM 1517 C C . LEU A 1 190 ? 16.189 -7.757 -2.867 1.00 90.81 190 LEU A C 1
ATOM 1519 O O . LEU A 1 190 ? 15.449 -8.673 -2.503 1.00 90.81 190 LEU A O 1
ATOM 1523 N N . ALA A 1 191 ? 17.442 -7.979 -3.273 1.00 91.25 191 ALA A N 1
ATOM 1524 C CA . ALA A 1 191 ? 18.024 -9.316 -3.363 1.00 91.25 191 ALA A CA 1
ATOM 1525 C C . ALA A 1 191 ? 17.997 -10.044 -2.008 1.00 91.25 191 ALA A C 1
ATOM 1527 O O . ALA A 1 191 ? 17.648 -11.224 -1.936 1.00 91.25 191 ALA A O 1
ATOM 1528 N N . LYS A 1 192 ? 18.294 -9.332 -0.909 1.00 88.31 192 LYS A N 1
ATOM 1529 C CA . LYS A 1 192 ? 18.194 -9.898 0.445 1.00 88.31 192 LYS A CA 1
ATOM 1530 C C . LYS A 1 192 ? 16.761 -10.289 0.787 1.00 88.31 192 LYS A C 1
ATOM 1532 O O . LYS A 1 192 ? 16.578 -11.320 1.425 1.00 88.31 192 LYS A O 1
ATOM 1537 N N . TRP A 1 193 ? 15.760 -9.490 0.414 1.00 90.31 193 TRP A N 1
ATOM 1538 C CA . TRP A 1 193 ? 14.353 -9.798 0.689 1.00 90.31 193 TRP A CA 1
ATOM 1539 C C . TRP A 1 193 ? 13.881 -11.038 -0.066 1.00 90.31 193 TRP A C 1
ATOM 1541 O O . TRP A 1 193 ? 13.263 -11.914 0.534 1.00 90.31 193 TRP A O 1
ATOM 1551 N N . LEU A 1 194 ? 14.213 -11.148 -1.350 1.00 92.44 194 LEU A N 1
ATOM 1552 C CA . LEU A 1 194 ? 13.781 -12.262 -2.196 1.00 92.44 194 LEU A CA 1
ATOM 1553 C C . LEU A 1 194 ? 14.461 -13.590 -1.834 1.00 92.44 194 LEU A C 1
ATOM 1555 O O . LEU A 1 194 ? 13.853 -14.646 -1.954 1.00 92.44 194 LEU A O 1
ATOM 1559 N N . GLN A 1 195 ? 15.692 -13.557 -1.319 1.00 90.44 195 GLN A N 1
ATOM 1560 C CA . GLN A 1 195 ? 16.409 -14.763 -0.873 1.00 90.44 195 GLN A CA 1
ATOM 1561 C C . GLN A 1 195 ? 16.119 -15.132 0.592 1.00 90.44 195 GLN A C 1
ATOM 1563 O O . GLN A 1 195 ? 16.503 -16.200 1.077 1.00 90.44 195 GLN A O 1
ATOM 1568 N N . ALA A 1 196 ? 15.472 -14.241 1.341 1.00 85.44 196 ALA A N 1
ATOM 1569 C CA . ALA A 1 196 ? 15.243 -14.419 2.762 1.00 85.44 196 ALA A CA 1
ATOM 1570 C C . ALA A 1 196 ? 13.991 -15.251 3.056 1.00 85.44 196 ALA A C 1
ATOM 1572 O O . ALA A 1 196 ? 12.868 -14.769 2.941 1.00 85.44 196 ALA A O 1
ATOM 1573 N N . GLY A 1 197 ? 14.171 -16.418 3.681 1.00 84.75 197 GLY A N 1
ATOM 1574 C CA . GLY A 1 197 ? 13.060 -17.196 4.257 1.00 84.75 197 GLY A CA 1
ATOM 1575 C C . GLY A 1 197 ? 12.335 -16.521 5.438 1.00 84.75 197 GLY A C 1
ATOM 1576 O O . GLY A 1 197 ? 11.400 -17.089 6.006 1.00 84.75 197 GLY A O 1
ATOM 1577 N N . TRP A 1 198 ? 12.767 -15.327 5.860 1.00 82.25 198 TRP A N 1
ATOM 1578 C CA . TRP A 1 198 ? 12.065 -14.514 6.856 1.00 82.25 198 TRP A CA 1
ATOM 1579 C C . TRP A 1 198 ? 11.158 -13.451 6.232 1.00 82.25 198 TRP A C 1
ATOM 1581 O O . TRP A 1 198 ? 10.225 -13.031 6.911 1.00 82.25 198 TRP A O 1
ATOM 1591 N N . HIS A 1 199 ? 11.386 -13.058 4.980 1.00 87.81 199 HIS A N 1
ATOM 1592 C CA . HIS A 1 199 ? 10.600 -12.049 4.279 1.00 87.81 199 HIS A CA 1
ATOM 1593 C C . HIS A 1 199 ? 9.447 -12.736 3.530 1.00 87.81 199 HIS A C 1
ATOM 1595 O O . HIS A 1 199 ? 9.679 -13.778 2.915 1.00 87.81 199 HIS A O 1
ATOM 1601 N N . PRO A 1 200 ? 8.207 -12.212 3.549 1.00 90.56 200 PRO A N 1
ATOM 1602 C CA . PRO A 1 200 ? 7.091 -12.860 2.859 1.00 90.56 200 PRO A CA 1
ATOM 1603 C C . PRO A 1 200 ? 7.358 -13.030 1.361 1.00 90.56 200 PRO A C 1
ATOM 1605 O O . PRO A 1 200 ? 7.124 -14.111 0.836 1.00 90.56 200 PRO A O 1
ATOM 1608 N N . TRP A 1 201 ? 7.953 -12.027 0.705 1.00 93.00 201 TRP A N 1
ATOM 1609 C CA . TRP A 1 201 ? 8.264 -12.092 -0.732 1.00 93.00 201 TRP A CA 1
ATOM 1610 C C . TRP A 1 201 ? 9.283 -13.176 -1.111 1.00 93.00 201 TRP A C 1
ATOM 1612 O O . TRP A 1 201 ? 9.250 -13.650 -2.238 1.00 93.00 201 TRP A O 1
ATOM 1622 N N . GLY A 1 202 ? 10.168 -13.575 -0.191 1.00 91.69 202 GLY A N 1
ATOM 1623 C CA . GLY A 1 202 ? 11.142 -14.647 -0.425 1.00 91.69 202 GLY A CA 1
ATOM 1624 C C . GLY A 1 202 ? 10.703 -16.022 0.084 1.00 91.69 202 GLY A C 1
ATOM 1625 O O . GLY A 1 202 ? 11.353 -17.024 -0.202 1.00 91.69 202 GLY A O 1
ATOM 1626 N N . LYS A 1 203 ? 9.622 -16.094 0.872 1.00 91.50 203 LYS A N 1
ATOM 1627 C CA . LYS A 1 203 ? 9.167 -17.339 1.512 1.00 91.50 203 LYS A CA 1
ATOM 1628 C C . LYS A 1 203 ? 7.862 -17.875 0.938 1.00 91.50 203 LYS A C 1
ATOM 1630 O O . LYS A 1 203 ? 7.697 -19.088 0.852 1.00 91.50 203 LYS A O 1
ATOM 1635 N N . TRP A 1 204 ? 6.902 -16.999 0.678 1.00 92.94 204 TRP A N 1
ATOM 1636 C CA . TRP A 1 204 ? 5.550 -17.393 0.300 1.00 92.94 204 TRP A CA 1
ATOM 1637 C C . TRP A 1 204 ? 5.424 -17.513 -1.202 1.00 92.94 204 TRP A C 1
ATOM 1639 O O . TRP A 1 204 ? 6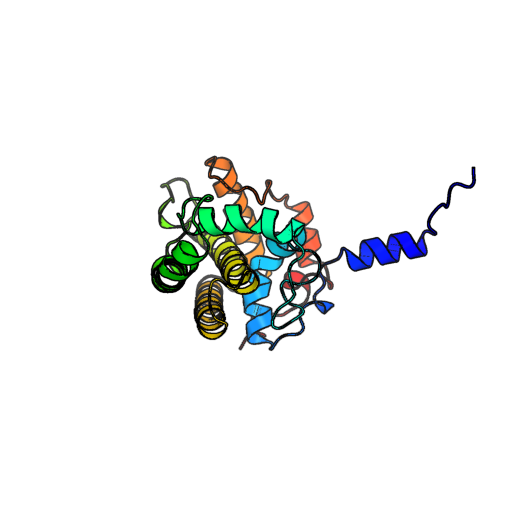.120 -16.829 -1.952 1.00 92.94 204 TRP A O 1
ATOM 1649 N N . ARG A 1 205 ? 4.489 -18.343 -1.653 1.00 93.25 205 ARG A N 1
ATOM 1650 C CA . ARG A 1 205 ? 4.109 -18.334 -3.061 1.00 93.25 205 ARG A CA 1
ATOM 1651 C C . ARG A 1 205 ? 3.155 -17.178 -3.339 1.00 93.25 205 ARG A C 1
ATOM 1653 O O . ARG A 1 205 ? 2.394 -16.735 -2.477 1.00 93.25 205 ARG A O 1
ATOM 1660 N N . TRP A 1 206 ? 3.187 -16.690 -4.571 1.00 92.94 206 TRP A N 1
ATOM 1661 C CA . TRP A 1 206 ? 2.292 -15.626 -5.028 1.00 92.94 206 TRP A CA 1
ATOM 1662 C C . TRP A 1 206 ? 0.820 -16.057 -5.045 1.00 92.94 206 TRP A C 1
ATOM 1664 O O . TRP A 1 206 ? -0.077 -15.277 -4.755 1.00 92.94 206 TRP A O 1
ATOM 1674 N N . ASP A 1 207 ? 0.559 -17.330 -5.321 1.00 85.00 207 ASP A N 1
ATOM 1675 C CA . ASP A 1 207 ? -0.785 -17.887 -5.448 1.00 85.00 207 ASP A CA 1
ATOM 1676 C C . ASP A 1 207 ? -1.396 -18.391 -4.134 1.00 85.00 207 ASP A C 1
ATOM 1678 O O . ASP A 1 207 ? -2.543 -18.836 -4.127 1.00 85.00 207 ASP A O 1
ATOM 1682 N N . GLU A 1 208 ? -0.659 -18.312 -3.024 1.00 75.25 208 GLU A N 1
ATOM 1683 C CA . GLU A 1 208 ? -1.113 -18.802 -1.720 1.00 75.25 208 GLU A CA 1
ATOM 1684 C C . GLU A 1 208 ? -2.282 -17.989 -1.141 1.00 75.25 208 GLU A C 1
ATOM 1686 O O . GLU A 1 208 ? -3.008 -18.508 -0.308 1.00 75.25 208 GLU A O 1
ATOM 1691 N N . GLY A 1 209 ? -2.505 -16.742 -1.563 1.00 61.19 209 GLY A N 1
ATOM 1692 C CA . GLY A 1 209 ? -3.557 -15.869 -1.020 1.00 61.19 209 GLY A CA 1
ATOM 1693 C C . GLY A 1 209 ? -4.979 -16.095 -1.557 1.00 61.19 209 GLY A C 1
ATOM 1694 O O . GLY A 1 209 ? -5.787 -15.176 -1.431 1.00 61.19 209 GLY A O 1
ATOM 1695 N N . ARG A 1 210 ? -5.249 -17.238 -2.204 1.00 59.28 210 ARG A N 1
ATOM 1696 C CA . ARG A 1 210 ? -6.580 -17.653 -2.683 1.00 59.28 210 ARG A CA 1
ATOM 1697 C C . ARG A 1 210 ? -7.346 -18.457 -1.639 1.00 59.28 210 ARG A C 1
ATOM 1699 O O . ARG A 1 210 ? -6.695 -19.221 -0.890 1.00 59.28 210 ARG A O 1
#

InterPro domains:
  IPR009677 Protein of unknown function DUF1266 [PF06889] (103-183)